Protein AF-A0A9X0DBV9-F1 (afdb_monomer)

Solvent-accessible surface area (backbone atoms only — not comparable to full-atom values): 14419 Å² total; per-residue (Å²): 137,86,66,68,46,76,44,49,51,89,49,47,65,56,52,63,68,42,69,87,44,62,75,66,27,59,77,48,61,82,25,61,48,71,54,97,57,95,50,82,36,26,36,28,30,34,53,90,56,32,37,64,43,31,59,55,66,46,54,31,70,76,57,82,64,62,89,41,56,38,25,86,77,14,32,36,49,42,69,45,72,67,40,47,52,51,50,53,59,49,31,51,24,30,35,34,34,41,30,32,42,36,37,48,36,89,47,39,63,68,80,41,80,58,68,84,79,49,56,72,72,54,50,59,55,34,69,42,62,47,54,76,44,55,25,40,38,35,32,43,54,37,48,57,40,63,77,41,40,70,56,52,56,49,50,54,52,32,46,77,69,71,51,41,33,29,35,39,41,31,40,53,61,37,56,54,72,70,45,58,66,91,58,57,41,79,80,40,48,82,27,47,46,82,41,65,38,53,37,34,47,24,55,63,69,81,80,57,60,72,57,75,66,68,81,47,72,73,60,46,68,78,35,42,66,56,42,61,73,46,27,46,54,49,52,53,51,42,64,75,59,30,53,75,45,80,44,78,43,72,72,85,71,78,75,77,78,80,133

Foldseek 3Di:
DQDKDKDFPVCVVVVLPDCPVVVVNVLCVQQWDADPDQDFQRTEGDLLAEAELADDRPYDYPDDHDPQHDNPQSEGAQQAPVSLVVVLVNQQHKYKFKKKKKFFDPQLPVVCVPLPPDDPVSNVVSPDRTDITIMITIGHGCRVCVLCVVVSVVSNVCNVVSAWEKEKEFAQQVVLVPPPVVCVPPVNVVGIDMDRRIHMYTNDDDDDCCLPPPPDPVCCVVPVVCNVVPSVVSVVVCVVRYHYHYHYRDDPPPPPPDD

Sequence (259 aa):
MQAVIFIPITCLRRLVIKQNYVAESQMLQGCFDFDKEVKPGWIQYDPQKITVLSCNDSLRPMGTVNRNVDANKQMLSVKNEADFKDLSDILEKPVLLCATRRHQCPNAKILCSDLLSLEPAQRELSSMNGFDIDFAVIFPPGVLKNKIIKSLKNIRKKIAERKRFCIRVDIKHMMQELTPTELQDAESLEFVSWHNTSFWLTNHCKPHHSLMYVNGFLFWAVLFPLSLFVALPYRLTRRILCEDTHVRLENCAEVHCGS

Secondary structure (DSSP, 8-state):
--PPEEEEGGGHHHHHH-TTSHHHHHHTTTTEEE-SS--TT-EEE-TTT-EESS--TTEEESSPPPTTEETTTTEEE--SHHHHHHHHHHHTS-EEEEEEEEEE-TTHHHH-S-TTTS-HHHHHHTT--EEEEEEEEEE-TTHHHHHTHHHHHHHHHHHHTT-EEEEEEE-HHHHHHTS-GGGTSHHHHTTEEEES-EEEEESS----HHHHH---HHHHHHSHHHIIIIIHHHHHHHHHHEEEEEEE-----------

Nearest PDB structures (foldseek):
  8to0-assembly1_6  TM=2.653E-01  e=4.465E+00  Mus musculus

Organism: NCBI:txid174260

Structure (mmCIF, N/CA/C/O backbone):
data_AF-A0A9X0DBV9-F1
#
_entry.id   AF-A0A9X0DBV9-F1
#
loop_
_atom_site.group_PDB
_atom_site.id
_atom_site.type_symbol
_atom_site.label_atom_id
_atom_site.label_alt_id
_atom_site.label_comp_id
_atom_site.label_asym_id
_atom_site.label_entity_id
_atom_site.label_seq_id
_atom_site.pdbx_PDB_ins_code
_atom_site.Cartn_x
_atom_site.Cartn_y
_atom_site.Cartn_z
_atom_site.occupancy
_atom_site.B_iso_or_equiv
_atom_site.auth_seq_id
_atom_site.auth_comp_id
_atom_site.auth_asym_id
_atom_site.auth_atom_id
_atom_site.pdbx_PDB_model_num
ATOM 1 N N . MET A 1 1 ? -0.725 -22.185 -4.198 1.00 39.62 1 MET A N 1
ATOM 2 C CA . MET A 1 1 ? -0.127 -20.946 -4.750 1.00 39.62 1 MET A CA 1
ATOM 3 C C . MET A 1 1 ? -1.073 -19.769 -4.528 1.00 39.62 1 MET A C 1
ATOM 5 O O . MET A 1 1 ? -2.082 -19.682 -5.208 1.00 39.62 1 MET A O 1
ATOM 9 N N . GLN A 1 2 ? -0.792 -18.873 -3.581 1.00 56.59 2 GLN A N 1
ATOM 10 C CA . GLN A 1 2 ? -1.392 -17.530 -3.582 1.00 56.59 2 GLN A CA 1
ATOM 11 C C . GLN A 1 2 ? -0.308 -16.572 -4.081 1.00 56.59 2 GLN A C 1
ATOM 13 O O . GLN A 1 2 ? 0.460 -16.031 -3.290 1.00 56.59 2 GLN A O 1
ATOM 18 N N . ALA A 1 3 ? -0.161 -16.491 -5.405 1.00 66.06 3 ALA A N 1
ATOM 19 C CA . ALA A 1 3 ? 0.934 -15.775 -6.053 1.00 66.06 3 ALA A CA 1
ATOM 20 C C . ALA A 1 3 ? 0.756 -14.261 -5.897 1.00 66.06 3 ALA A C 1
ATOM 22 O O . ALA A 1 3 ? -0.297 -13.738 -6.224 1.00 66.06 3 ALA A O 1
ATOM 23 N N . VAL A 1 4 ? 1.765 -13.548 -5.402 1.00 79.25 4 VAL A N 1
ATOM 24 C CA . VAL A 1 4 ? 1.814 -12.082 -5.492 1.00 79.25 4 VAL A CA 1
ATOM 25 C C . VAL A 1 4 ? 2.591 -11.750 -6.755 1.00 79.25 4 VAL A C 1
ATOM 27 O O . VAL A 1 4 ? 3.719 -12.214 -6.912 1.00 79.25 4 VAL A O 1
ATOM 30 N N . ILE A 1 5 ? 2.000 -10.968 -7.655 1.00 82.69 5 ILE A N 1
ATOM 31 C CA . ILE A 1 5 ? 2.677 -10.592 -8.896 1.00 82.69 5 ILE A CA 1
ATOM 32 C C . ILE A 1 5 ? 3.504 -9.350 -8.640 1.00 82.69 5 ILE A C 1
ATOM 34 O O . ILE A 1 5 ? 3.012 -8.358 -8.094 1.00 82.69 5 ILE A O 1
ATOM 38 N N . PHE A 1 6 ? 4.753 -9.414 -9.079 1.00 82.69 6 PHE A N 1
ATOM 39 C CA . PHE A 1 6 ? 5.712 -8.352 -8.896 1.00 82.69 6 PHE A CA 1
ATOM 40 C C . PHE A 1 6 ? 6.442 -8.037 -10.194 1.00 82.69 6 PHE A C 1
ATOM 42 O O . PHE A 1 6 ? 7.236 -8.845 -10.672 1.00 82.69 6 PHE A O 1
ATOM 49 N N . ILE A 1 7 ? 6.176 -6.868 -10.779 1.00 85.19 7 ILE A N 1
ATOM 50 C CA . ILE A 1 7 ? 6.772 -6.483 -12.064 1.00 85.19 7 ILE A CA 1
ATOM 51 C C . ILE A 1 7 ? 6.997 -4.972 -12.177 1.00 85.19 7 ILE A C 1
ATOM 53 O O . ILE A 1 7 ? 6.241 -4.196 -11.586 1.00 85.19 7 ILE A O 1
ATOM 57 N N . PRO A 1 8 ? 7.989 -4.522 -12.972 1.00 88.06 8 PRO A N 1
ATOM 58 C CA . PRO A 1 8 ? 8.094 -3.117 -13.348 1.00 88.06 8 PRO A CA 1
ATOM 59 C C . PRO A 1 8 ? 6.788 -2.640 -13.987 1.00 88.06 8 PRO A C 1
ATOM 61 O O . PRO A 1 8 ? 6.210 -3.352 -14.814 1.00 88.06 8 PRO A O 1
ATOM 64 N N . ILE A 1 9 ? 6.335 -1.431 -13.650 1.00 87.75 9 ILE A N 1
ATOM 65 C CA . ILE A 1 9 ? 5.062 -0.894 -14.166 1.00 87.75 9 ILE A CA 1
ATOM 66 C C . ILE A 1 9 ? 5.048 -0.847 -15.700 1.00 87.75 9 ILE A C 1
ATOM 68 O O . ILE A 1 9 ? 4.047 -1.185 -16.331 1.00 87.75 9 ILE A O 1
ATOM 72 N N . THR A 1 10 ? 6.183 -0.527 -16.318 1.00 84.12 10 THR A N 1
ATOM 73 C CA . THR A 1 10 ? 6.359 -0.522 -17.780 1.00 84.12 10 THR A CA 1
ATOM 74 C C . THR A 1 10 ? 6.128 -1.893 -18.426 1.00 84.12 10 THR A C 1
ATOM 76 O O . THR A 1 10 ? 5.745 -1.977 -19.594 1.00 84.12 10 THR A O 1
ATOM 79 N N . CYS A 1 11 ? 6.299 -2.982 -17.673 1.00 85.19 11 CYS A N 1
ATOM 80 C CA . CYS A 1 11 ? 6.072 -4.351 -18.129 1.00 85.19 11 CYS A CA 1
ATOM 81 C C . CYS A 1 11 ? 4.629 -4.838 -17.909 1.00 85.19 11 CYS A C 1
ATOM 83 O O . CYS A 1 11 ? 4.275 -5.893 -18.440 1.00 85.19 11 CYS A O 1
ATOM 85 N N . LEU A 1 12 ? 3.778 -4.089 -17.194 1.00 85.12 12 LEU A N 1
ATOM 86 C CA . LEU A 1 12 ? 2.411 -4.507 -16.844 1.00 85.12 12 LEU A CA 1
ATOM 87 C C . LEU A 1 12 ? 1.557 -4.824 -18.072 1.00 85.12 12 LEU A C 1
ATOM 89 O O . LEU A 1 12 ? 0.902 -5.863 -18.119 1.00 85.12 12 LEU A O 1
ATOM 93 N N . ARG A 1 13 ? 1.650 -4.005 -19.122 1.00 84.62 13 ARG A N 1
ATOM 94 C CA . ARG A 1 13 ? 0.962 -4.263 -20.394 1.00 84.62 13 ARG A CA 1
ATOM 95 C C . ARG A 1 13 ? 1.346 -5.616 -21.000 1.00 84.62 13 ARG A C 1
ATOM 97 O O . ARG A 1 13 ? 0.491 -6.333 -21.510 1.00 84.62 13 ARG A O 1
ATOM 104 N N . ARG A 1 14 ? 2.632 -5.984 -20.944 1.00 82.62 14 ARG A N 1
ATOM 105 C CA . ARG A 1 14 ? 3.117 -7.266 -21.483 1.00 82.62 14 ARG A CA 1
ATOM 106 C C . ARG A 1 14 ? 2.585 -8.445 -20.676 1.00 82.62 14 ARG A C 1
ATOM 108 O O . ARG A 1 14 ? 2.249 -9.455 -21.283 1.00 82.62 14 ARG A O 1
ATOM 115 N N . LEU A 1 15 ? 2.499 -8.308 -19.352 1.00 81.31 15 LEU A N 1
ATOM 116 C CA . LEU A 1 15 ? 1.910 -9.321 -18.475 1.00 81.31 15 LEU A CA 1
ATOM 117 C C . LEU A 1 15 ? 0.434 -9.559 -18.819 1.00 81.31 15 LEU A C 1
ATOM 119 O O . LEU A 1 15 ? 0.032 -10.700 -19.002 1.00 81.31 15 LEU A O 1
ATOM 123 N N . VAL A 1 16 ? -0.352 -8.487 -18.960 1.00 79.25 16 VAL A N 1
ATOM 124 C CA . VAL A 1 16 ? -1.790 -8.587 -19.265 1.00 79.25 16 VAL A CA 1
ATOM 125 C C . VAL A 1 16 ? -2.034 -9.229 -20.637 1.00 79.25 16 VAL A C 1
ATOM 127 O O . VAL A 1 16 ? -2.957 -10.025 -20.783 1.00 79.25 16 VAL A O 1
ATOM 130 N N . ILE A 1 17 ? -1.198 -8.919 -21.636 1.00 73.94 17 ILE A N 1
ATOM 131 C CA . ILE A 1 17 ? -1.357 -9.414 -23.016 1.00 73.94 17 ILE A CA 1
ATOM 132 C C . ILE A 1 17 ? -0.834 -10.850 -23.198 1.00 73.94 17 ILE A C 1
ATOM 134 O O . ILE A 1 17 ? -1.385 -11.604 -24.001 1.00 73.94 17 ILE A O 1
ATOM 138 N N . LYS A 1 18 ? 0.239 -11.253 -22.502 1.00 68.25 18 LYS A N 1
ATOM 139 C CA . LYS A 1 18 ? 0.815 -12.597 -22.663 1.00 68.25 18 LYS A CA 1
ATOM 140 C C . LYS A 1 18 ? -0.057 -13.647 -21.960 1.00 68.25 18 LYS A C 1
ATOM 142 O O . LYS A 1 18 ? 0.020 -13.825 -20.752 1.00 68.25 18 LYS A O 1
ATOM 147 N N . GLN A 1 19 ? -0.802 -14.415 -22.757 1.00 53.16 19 GLN A N 1
ATOM 148 C CA . GLN A 1 19 ? -1.702 -15.501 -22.329 1.00 53.16 19 GLN A CA 1
ATOM 149 C C . GLN A 1 19 ? -1.017 -16.692 -21.622 1.00 53.16 19 GLN A C 1
ATOM 151 O O . GLN A 1 19 ? -1.704 -17.551 -21.077 1.00 53.16 19 GLN A O 1
ATOM 156 N N . ASN A 1 20 ? 0.320 -16.759 -21.591 1.00 49.53 20 ASN A N 1
ATOM 157 C CA . ASN A 1 20 ? 1.051 -17.927 -21.077 1.00 49.53 20 ASN A CA 1
ATOM 158 C C . ASN A 1 20 ? 1.048 -18.060 -19.540 1.00 49.53 20 ASN A C 1
ATOM 160 O O . ASN A 1 20 ? 1.463 -19.095 -19.030 1.00 49.53 20 ASN A O 1
ATOM 164 N N . TYR A 1 21 ? 0.540 -17.065 -18.805 1.00 52.81 21 TYR A N 1
ATOM 165 C CA . TYR A 1 21 ? 0.233 -17.174 -17.373 1.00 52.81 21 TYR A CA 1
ATOM 166 C C . TYR A 1 21 ? -1.287 -17.251 -17.187 1.00 52.81 21 TYR A C 1
ATOM 168 O O . TYR A 1 21 ? -1.923 -16.291 -16.754 1.00 52.81 21 TYR A O 1
ATOM 176 N N . VAL A 1 22 ? -1.885 -18.383 -17.574 1.00 56.59 22 VAL A N 1
ATOM 177 C CA . VAL A 1 22 ? -3.348 -18.544 -17.712 1.00 56.59 22 VAL A CA 1
ATOM 178 C C . VAL A 1 22 ? -4.113 -18.134 -16.445 1.00 56.59 22 VAL A C 1
ATOM 180 O O . VAL A 1 22 ? -5.128 -17.454 -16.547 1.00 56.59 22 VAL A O 1
ATOM 183 N N . ALA A 1 23 ? -3.613 -18.466 -15.251 1.00 61.41 23 ALA A N 1
ATOM 184 C CA . ALA A 1 23 ? -4.297 -18.147 -13.993 1.00 61.41 23 ALA A CA 1
ATOM 185 C C . ALA A 1 23 ? -4.166 -16.665 -13.572 1.00 61.41 23 ALA A C 1
ATOM 187 O O . ALA A 1 23 ? -5.117 -16.066 -13.076 1.00 61.41 23 ALA A O 1
ATOM 188 N N . GLU A 1 24 ? -2.999 -16.054 -13.786 1.00 64.50 24 GLU A N 1
ATOM 189 C CA . GLU A 1 24 ? -2.714 -14.671 -13.376 1.00 64.50 24 GLU A CA 1
ATOM 190 C C . GLU A 1 24 ? -3.286 -13.638 -14.355 1.00 64.50 24 GLU A C 1
ATOM 192 O O . GLU A 1 24 ? -3.793 -12.593 -13.946 1.00 64.50 24 GLU A O 1
ATOM 197 N N . SER A 1 25 ? -3.260 -13.952 -15.652 1.00 64.25 25 SER A N 1
ATOM 198 C CA . SER A 1 25 ? -3.834 -13.116 -16.708 1.00 64.25 25 SER A CA 1
ATOM 199 C C . SER A 1 25 ? -5.363 -13.045 -16.602 1.00 64.25 25 SER A C 1
ATOM 201 O O . SER A 1 25 ? -5.941 -11.971 -16.773 1.00 64.25 25 SER A O 1
ATOM 203 N N . GLN A 1 26 ? -6.022 -14.148 -16.223 1.00 75.38 26 GLN A N 1
ATOM 204 C CA . GLN A 1 26 ? -7.479 -14.189 -16.057 1.00 75.38 26 GLN A CA 1
ATOM 205 C C . GLN A 1 26 ? -7.980 -13.258 -14.945 1.00 75.38 26 GLN A C 1
ATOM 207 O O . GLN A 1 26 ? -8.962 -12.550 -15.152 1.00 75.38 26 GLN A O 1
ATOM 212 N N . MET A 1 27 ? -7.301 -13.183 -13.792 1.00 83.25 27 MET A N 1
ATOM 213 C CA . MET A 1 27 ? -7.744 -12.288 -12.707 1.00 83.25 27 MET A CA 1
ATOM 214 C C . MET A 1 27 ? -7.552 -10.797 -13.019 1.00 83.25 27 MET A C 1
ATOM 216 O O . MET A 1 27 ? -8.224 -9.961 -12.421 1.00 83.25 27 MET A O 1
ATOM 220 N N . LEU A 1 28 ? -6.651 -10.454 -13.946 1.00 87.25 28 LEU A N 1
ATOM 221 C CA . LEU A 1 28 ? -6.414 -9.075 -14.386 1.00 87.25 28 LEU A CA 1
ATOM 222 C C . LEU A 1 28 ? -7.200 -8.709 -15.649 1.00 87.25 28 LEU A C 1
ATOM 224 O O . LEU A 1 28 ? -7.103 -7.577 -16.136 1.00 87.25 28 LEU A O 1
ATOM 228 N N . GLN A 1 29 ? -7.997 -9.637 -16.182 1.00 86.88 29 GLN A N 1
ATOM 229 C CA . GLN A 1 29 ? -8.723 -9.438 -17.424 1.00 86.88 29 GLN A CA 1
ATOM 230 C C . GLN A 1 29 ? -9.697 -8.259 -17.313 1.00 86.88 29 GLN A C 1
ATOM 232 O O . GLN A 1 29 ? -10.601 -8.219 -16.477 1.00 86.88 29 GLN A O 1
ATOM 237 N N . GLY A 1 30 ? -9.503 -7.269 -18.185 1.00 88.06 30 GLY A N 1
ATOM 238 C CA . GLY A 1 30 ? -10.319 -6.059 -18.215 1.00 88.06 30 GLY A CA 1
ATOM 239 C C . GLY A 1 30 ? -10.196 -5.177 -16.969 1.00 88.06 30 GLY A C 1
ATOM 240 O O . GLY A 1 30 ? -11.062 -4.325 -16.786 1.00 88.06 30 GLY A O 1
ATOM 241 N N . CYS A 1 31 ? -9.178 -5.383 -16.120 1.00 92.50 31 CYS A N 1
ATOM 242 C CA . CYS A 1 31 ? -8.845 -4.475 -15.018 1.00 92.50 31 CYS A CA 1
ATOM 243 C C . CYS A 1 31 ? -8.139 -3.209 -15.507 1.00 92.50 31 CYS A C 1
ATOM 245 O O . CYS A 1 31 ? -8.263 -2.173 -14.861 1.00 92.50 31 CYS A O 1
ATOM 247 N N . PHE A 1 32 ? -7.403 -3.302 -16.620 1.00 92.81 32 PHE A N 1
ATOM 248 C CA . PHE A 1 32 ? -6.571 -2.229 -17.153 1.00 92.81 32 PHE A CA 1
ATOM 249 C C . PHE A 1 32 ? -6.886 -1.935 -18.618 1.00 92.81 32 PHE A C 1
ATOM 251 O O . PHE A 1 32 ? -7.135 -2.862 -19.392 1.00 92.81 32 PHE A O 1
ATOM 258 N N . ASP A 1 33 ? -6.784 -0.662 -18.984 1.00 93.00 33 ASP A N 1
ATOM 259 C CA . ASP A 1 33 ? -6.690 -0.184 -20.360 1.00 93.00 33 ASP A CA 1
ATOM 260 C C . ASP A 1 33 ? -5.406 0.645 -20.513 1.00 93.00 33 ASP A C 1
ATOM 262 O O . ASP A 1 33 ? -5.007 1.369 -19.600 1.00 93.00 33 ASP A O 1
ATOM 266 N N . PHE A 1 34 ? -4.712 0.485 -21.637 1.00 92.00 34 PHE A N 1
ATOM 267 C CA . PHE A 1 34 ? -3.382 1.054 -21.844 1.00 92.00 34 PHE A CA 1
ATOM 268 C C . PHE A 1 34 ? -3.382 1.979 -23.050 1.00 92.00 34 PHE A C 1
ATOM 270 O O . PHE A 1 34 ? -3.623 1.544 -24.180 1.00 92.00 34 PHE A O 1
ATOM 277 N N . ASP A 1 35 ? -2.982 3.228 -22.826 1.00 87.62 35 ASP A N 1
ATOM 278 C CA . ASP A 1 35 ? -2.701 4.144 -23.919 1.00 87.62 35 ASP A CA 1
ATOM 279 C C . ASP A 1 35 ? -1.545 3.619 -24.787 1.00 87.62 35 ASP A C 1
ATOM 281 O O . ASP A 1 35 ? -0.633 2.905 -24.349 1.00 87.62 35 ASP A O 1
ATOM 285 N N . LYS A 1 36 ? -1.579 3.989 -26.072 1.00 84.19 36 LYS A N 1
ATOM 286 C CA . LYS A 1 36 ? -0.513 3.643 -27.024 1.00 84.19 36 LYS A CA 1
ATOM 287 C C . LYS A 1 36 ? 0.811 4.337 -26.688 1.00 84.19 36 LYS A C 1
ATOM 289 O O . LYS A 1 36 ? 1.862 3.804 -27.032 1.00 84.19 36 LYS A O 1
ATOM 294 N N . GLU A 1 37 ? 0.741 5.479 -26.011 1.00 85.75 37 GLU A N 1
ATOM 295 C CA . GLU A 1 37 ? 1.872 6.323 -25.633 1.00 85.75 37 GLU A CA 1
ATOM 296 C C . GLU A 1 37 ? 2.020 6.381 -24.110 1.00 85.75 37 GLU A C 1
ATOM 298 O O . GLU A 1 37 ? 1.032 6.466 -23.380 1.00 85.75 37 GLU A O 1
ATOM 303 N N . VAL A 1 38 ? 3.265 6.366 -23.632 1.00 83.69 38 VAL A N 1
ATOM 304 C CA . VAL A 1 38 ? 3.582 6.490 -22.204 1.00 83.69 38 VAL A CA 1
ATOM 305 C C . VAL A 1 38 ? 3.525 7.968 -21.805 1.00 83.69 38 VAL A C 1
ATOM 307 O O . VAL A 1 38 ? 4.334 8.769 -22.264 1.00 83.69 38 VAL A O 1
ATOM 310 N N . LYS A 1 39 ? 2.565 8.325 -20.949 1.00 85.62 39 LYS A N 1
ATOM 311 C CA . LYS A 1 39 ? 2.290 9.685 -20.438 1.00 85.62 39 LYS A CA 1
ATOM 312 C C . LYS A 1 39 ? 1.566 9.604 -19.086 1.00 85.62 39 LYS A C 1
ATOM 314 O O . LYS A 1 39 ? 1.030 8.545 -18.785 1.00 85.62 39 LYS A O 1
ATOM 319 N N . PRO A 1 40 ? 1.475 10.659 -18.261 1.00 86.50 40 PRO A N 1
ATOM 320 C CA . PRO A 1 40 ? 0.715 10.581 -17.012 1.00 86.50 40 PRO A CA 1
ATOM 321 C C . PRO A 1 40 ? -0.718 10.054 -17.223 1.00 86.50 40 PRO A C 1
ATOM 323 O O . PRO A 1 40 ? -1.452 10.537 -18.086 1.00 86.50 40 PRO A O 1
ATOM 326 N N . GLY A 1 41 ? -1.101 9.034 -16.457 1.00 88.50 41 GLY A N 1
ATOM 327 C CA . GLY A 1 41 ? -2.383 8.339 -16.548 1.00 88.50 41 GLY A CA 1
ATOM 328 C C . GLY A 1 41 ? -2.516 7.361 -17.718 1.00 88.50 41 GLY A C 1
ATOM 329 O O . GLY A 1 41 ? -3.640 6.969 -18.023 1.00 88.50 41 GLY A O 1
ATOM 330 N N . TRP A 1 42 ? -1.412 6.977 -18.372 1.00 91.50 42 TRP A N 1
ATOM 331 C CA . TRP A 1 42 ? -1.407 6.045 -19.511 1.00 91.50 42 TRP A CA 1
ATOM 332 C C . TRP A 1 42 ? -1.891 4.629 -19.181 1.00 91.50 42 TRP A C 1
ATOM 334 O O . TRP A 1 42 ? -2.224 3.875 -20.095 1.00 91.50 42 TRP A O 1
ATOM 344 N N . ILE A 1 43 ? -1.927 4.257 -17.900 1.00 93.38 43 ILE A N 1
ATOM 345 C CA . ILE A 1 43 ? -2.547 3.024 -17.420 1.00 93.38 43 ILE A CA 1
ATOM 346 C C . ILE A 1 43 ? -3.869 3.399 -16.763 1.00 93.38 43 ILE A C 1
ATOM 348 O O . ILE A 1 43 ? -3.921 3.856 -15.619 1.00 93.38 43 ILE A O 1
ATOM 352 N N . GLN A 1 44 ? -4.956 3.188 -17.484 1.00 94.12 44 GLN A N 1
ATOM 353 C CA . GLN A 1 44 ? -6.288 3.348 -16.940 1.00 94.12 44 GLN A CA 1
ATOM 354 C C . GLN A 1 44 ? -6.702 2.060 -16.224 1.00 94.12 44 GLN A C 1
ATOM 356 O O . GLN A 1 44 ? -6.342 0.966 -16.656 1.00 94.12 44 GLN A O 1
ATOM 361 N N . TYR A 1 45 ? -7.435 2.163 -15.117 1.00 94.31 45 TYR A N 1
ATOM 362 C CA . TYR A 1 45 ? -7.928 0.994 -14.387 1.00 94.31 45 TYR A CA 1
ATOM 363 C C . TYR A 1 45 ? -9.410 1.102 -14.043 1.00 94.31 45 TYR A C 1
ATOM 365 O O . TYR A 1 45 ? -9.930 2.199 -13.832 1.00 94.31 45 TYR A O 1
ATOM 373 N N . ASP A 1 46 ? -10.081 -0.047 -13.964 1.00 95.00 46 ASP A N 1
ATOM 374 C CA . ASP A 1 46 ? -11.482 -0.160 -13.555 1.00 95.00 46 ASP A CA 1
ATOM 375 C C . ASP A 1 46 ? -11.586 -0.351 -12.026 1.00 95.00 46 ASP A C 1
ATOM 377 O O . ASP A 1 46 ? -11.303 -1.449 -11.530 1.00 95.00 46 ASP A O 1
ATOM 381 N N . PRO A 1 47 ? -12.034 0.662 -11.253 1.00 93.12 47 PRO A N 1
ATOM 382 C CA . PRO A 1 47 ? -12.158 0.551 -9.797 1.00 93.12 47 PRO A CA 1
ATOM 383 C C . PRO A 1 47 ? -13.194 -0.494 -9.343 1.00 93.12 47 PRO A C 1
ATOM 385 O O . PRO A 1 47 ? -13.219 -0.900 -8.176 1.00 93.12 47 PRO A O 1
ATOM 388 N N . GLN A 1 48 ? -14.083 -0.940 -10.238 1.00 92.50 48 GLN A N 1
ATOM 389 C CA . GLN A 1 48 ? -15.020 -2.016 -9.932 1.00 92.50 48 GLN A CA 1
ATOM 390 C C . GLN A 1 48 ? -14.338 -3.382 -9.931 1.00 92.50 48 GLN A C 1
ATOM 392 O O . GLN A 1 48 ? -14.782 -4.255 -9.187 1.00 92.50 48 GLN A O 1
ATOM 397 N N . LYS A 1 49 ? -13.241 -3.553 -10.673 1.00 92.94 49 LYS A N 1
ATOM 398 C CA . LYS A 1 49 ? -12.547 -4.838 -10.814 1.00 92.94 49 LYS A CA 1
ATOM 399 C C . LYS A 1 49 ? -11.260 -4.925 -10.016 1.00 92.94 49 LYS A C 1
ATOM 401 O O . LYS A 1 49 ? -10.971 -5.997 -9.507 1.00 92.94 49 LYS A O 1
ATOM 406 N N . ILE A 1 50 ? -10.525 -3.825 -9.863 1.00 93.69 50 ILE A N 1
ATOM 407 C CA . ILE A 1 50 ? -9.261 -3.787 -9.122 1.00 93.69 50 ILE A CA 1
ATOM 408 C C . ILE A 1 50 ? -9.240 -2.633 -8.121 1.00 93.69 50 ILE A C 1
ATOM 410 O O . ILE A 1 50 ? -9.711 -1.530 -8.401 1.00 93.69 50 ILE A O 1
ATOM 414 N N . THR A 1 51 ? -8.654 -2.875 -6.951 1.00 94.75 51 THR A N 1
ATOM 415 C CA . THR A 1 51 ? -8.390 -1.828 -5.961 1.00 94.75 51 THR A CA 1
ATOM 416 C C . THR A 1 51 ? -6.950 -1.350 -6.097 1.00 94.75 51 THR A C 1
ATOM 418 O O . THR A 1 51 ? -6.021 -2.116 -5.864 1.00 94.75 51 THR A O 1
ATOM 421 N N . VAL A 1 52 ? -6.742 -0.067 -6.381 1.00 93.75 52 VAL A N 1
ATOM 422 C CA . VAL A 1 52 ? -5.411 0.558 -6.352 1.00 93.75 52 VAL A CA 1
ATOM 423 C C . VAL A 1 52 ? -5.225 1.284 -5.018 1.00 93.75 52 VAL A C 1
ATOM 425 O O . VAL A 1 52 ? -5.934 2.245 -4.730 1.00 93.75 52 VAL A O 1
ATOM 428 N N . LEU A 1 53 ? -4.281 0.823 -4.190 1.00 91.38 53 LEU A N 1
ATOM 429 C CA . LEU A 1 53 ? -3.980 1.403 -2.871 1.00 91.38 53 LEU A CA 1
ATOM 430 C C . LEU A 1 53 ? -2.780 2.347 -2.867 1.00 91.38 53 LEU A C 1
ATOM 432 O O . LEU A 1 53 ? -2.589 3.066 -1.896 1.00 91.38 53 LEU A O 1
ATOM 436 N N . SER A 1 54 ? -1.969 2.354 -3.918 1.00 84.12 54 SER A N 1
ATOM 437 C CA . SER A 1 54 ? -0.868 3.301 -4.089 1.00 84.12 54 SER A CA 1
ATOM 438 C C . SER A 1 54 ? -0.891 3.749 -5.541 1.00 84.12 54 SER A C 1
ATOM 440 O O . SER A 1 54 ? -0.818 2.917 -6.444 1.00 84.12 54 SER A O 1
ATOM 442 N N . CYS A 1 55 ? -1.086 5.046 -5.745 1.00 74.25 55 CYS A N 1
ATOM 443 C CA . CYS A 1 55 ? -1.174 5.677 -7.053 1.00 74.25 55 CYS A CA 1
ATOM 444 C C . CYS A 1 55 ? 0.160 6.368 -7.345 1.00 74.25 55 CYS A C 1
ATOM 4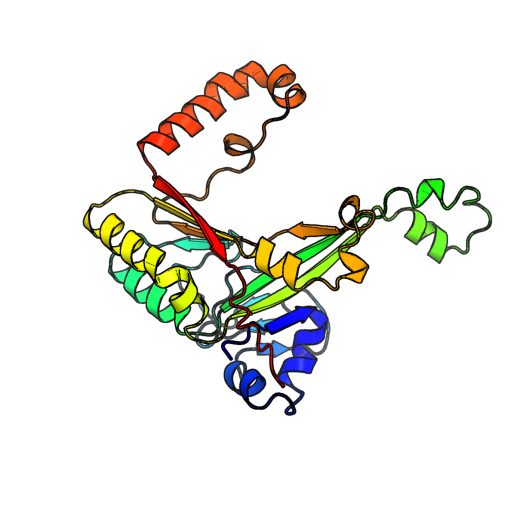46 O O . CYS A 1 55 ? 0.608 7.194 -6.552 1.00 74.25 55 CYS A O 1
ATOM 448 N N . ASN A 1 56 ? 0.781 6.031 -8.474 1.00 78.62 56 ASN A N 1
ATOM 449 C CA . ASN A 1 56 ? 1.779 6.890 -9.103 1.00 78.62 56 ASN A CA 1
ATOM 450 C C . ASN A 1 56 ? 1.139 7.584 -10.312 1.00 78.62 56 ASN A C 1
ATOM 452 O O . ASN A 1 56 ? 0.050 7.205 -10.748 1.00 78.62 56 ASN A O 1
ATOM 456 N N . ASP A 1 57 ? 1.840 8.549 -10.900 1.00 83.56 57 ASP A N 1
ATOM 457 C CA . ASP A 1 57 ? 1.320 9.332 -12.026 1.00 83.56 57 ASP A CA 1
ATOM 458 C C . ASP A 1 57 ? 1.012 8.489 -13.273 1.00 83.56 57 ASP A C 1
ATOM 460 O O . ASP A 1 57 ? 0.429 9.001 -14.220 1.00 83.56 57 ASP A O 1
ATOM 464 N N . SER A 1 58 ? 1.373 7.201 -13.309 1.00 88.56 58 SER A N 1
ATOM 465 C CA . SER A 1 58 ? 1.035 6.306 -14.420 1.00 88.56 58 SER A CA 1
ATOM 466 C C . SER A 1 58 ? -0.405 5.787 -14.374 1.00 88.56 58 SER A C 1
ATOM 468 O O . SER A 1 58 ? -0.930 5.427 -15.424 1.00 88.56 58 SER A O 1
ATOM 470 N N . LEU A 1 59 ? -1.041 5.735 -13.197 1.00 91.62 59 LEU A N 1
ATOM 471 C CA . LEU A 1 59 ? -2.343 5.093 -12.998 1.00 91.62 59 LEU A CA 1
ATOM 472 C C . LEU A 1 59 ? -3.488 6.106 -12.927 1.00 91.62 59 LEU A C 1
ATOM 474 O O . LEU A 1 59 ? -3.437 7.063 -12.158 1.00 91.62 59 LEU A O 1
ATOM 478 N N . ARG A 1 60 ? -4.577 5.849 -13.659 1.00 93.00 60 ARG A N 1
ATOM 479 C CA . ARG A 1 60 ? -5.784 6.686 -13.631 1.00 93.00 60 ARG A CA 1
ATOM 480 C C . ARG A 1 60 ? -7.066 5.849 -13.537 1.00 93.00 60 ARG A C 1
ATOM 482 O O . ARG A 1 60 ? -7.244 4.932 -14.332 1.00 93.00 60 ARG A O 1
ATOM 489 N N . PRO A 1 61 ? -7.997 6.148 -12.616 1.00 94.19 61 PRO A N 1
ATOM 490 C CA . PRO A 1 61 ? -9.273 5.439 -12.573 1.00 94.19 61 PRO A CA 1
ATOM 491 C C . PRO A 1 61 ? -10.170 5.837 -13.754 1.00 94.19 61 PRO A C 1
ATOM 493 O O . PRO A 1 61 ? -10.285 7.021 -14.073 1.00 94.19 61 PRO A O 1
ATOM 496 N N . MET A 1 62 ? -10.862 4.863 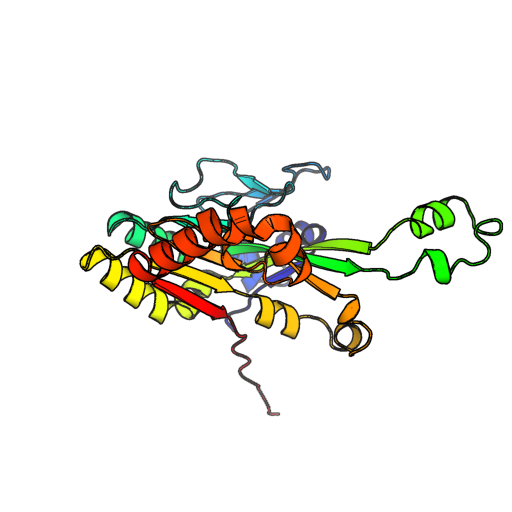-14.351 1.00 93.88 62 MET A N 1
ATOM 497 C CA . MET A 1 62 ? -11.883 5.088 -15.392 1.00 93.88 62 MET A CA 1
ATOM 498 C C . MET A 1 62 ? -13.245 5.532 -14.833 1.00 93.88 62 MET A C 1
ATOM 500 O O . MET A 1 62 ? -14.140 5.901 -15.587 1.00 93.88 62 MET A O 1
ATOM 504 N N . GLY A 1 63 ? -13.424 5.500 -13.512 1.00 90.81 63 GLY A N 1
ATOM 505 C CA . GLY A 1 63 ? -14.684 5.837 -12.856 1.00 90.81 63 GLY A CA 1
ATOM 506 C C . GLY A 1 63 ? -14.498 6.237 -11.398 1.00 90.81 63 GLY A C 1
ATOM 507 O O . GLY A 1 63 ? -13.395 6.551 -10.949 1.00 90.81 63 GLY A O 1
ATOM 508 N N . THR A 1 64 ? -15.590 6.228 -10.638 1.00 89.94 64 THR A N 1
ATOM 509 C CA . THR A 1 64 ? -15.562 6.599 -9.222 1.00 89.94 64 THR A CA 1
ATOM 510 C C . THR A 1 64 ? -14.843 5.534 -8.397 1.00 89.94 64 THR A C 1
ATOM 512 O O . THR A 1 64 ? -15.265 4.380 -8.332 1.00 89.94 64 THR A O 1
ATOM 515 N N . VAL A 1 65 ? -13.758 5.935 -7.737 1.00 90.62 65 VAL A N 1
ATOM 516 C CA . VAL A 1 65 ? -13.056 5.104 -6.753 1.00 90.62 65 VAL A CA 1
ATOM 517 C C . VAL A 1 65 ? -13.889 5.032 -5.472 1.00 90.62 65 VAL A C 1
ATOM 519 O O . VAL A 1 65 ? -14.571 5.993 -5.110 1.00 90.62 65 VAL A O 1
ATOM 522 N N . ASN A 1 66 ? -13.843 3.895 -4.772 1.00 89.56 66 ASN A N 1
ATOM 523 C CA . ASN A 1 66 ? -14.508 3.762 -3.479 1.00 89.56 66 ASN A CA 1
ATOM 524 C C . ASN A 1 66 ? -14.033 4.876 -2.527 1.00 89.56 66 ASN A C 1
ATOM 526 O O . ASN A 1 66 ? -12.834 5.066 -2.340 1.00 89.56 66 ASN A O 1
ATOM 530 N N . ARG A 1 67 ? -14.980 5.587 -1.900 1.00 90.69 67 ARG A N 1
ATOM 531 C CA . ARG A 1 67 ? -14.722 6.734 -1.009 1.00 90.69 67 ARG A CA 1
ATOM 532 C C . ARG A 1 67 ? -13.789 6.416 0.166 1.00 90.69 67 ARG A C 1
ATOM 534 O O . ARG A 1 67 ? -13.201 7.323 0.749 1.00 90.69 67 ARG A O 1
ATOM 541 N N . ASN A 1 68 ? -13.698 5.141 0.541 1.00 91.88 68 ASN A N 1
ATOM 542 C CA . ASN A 1 68 ? -12.862 4.681 1.637 1.00 91.88 68 ASN A CA 1
ATOM 543 C C . ASN A 1 68 ? -11.392 4.573 1.210 1.00 91.88 68 ASN A C 1
ATOM 545 O O . ASN A 1 68 ? -10.536 4.491 2.081 1.00 91.88 68 ASN A O 1
ATOM 549 N N . VAL A 1 69 ? -11.084 4.593 -0.090 1.00 93.00 69 VAL A N 1
ATOM 550 C CA . VAL A 1 69 ? -9.729 4.482 -0.639 1.00 93.00 69 VAL A CA 1
ATOM 551 C C . VAL A 1 69 ? -9.173 5.870 -0.954 1.00 93.00 69 VAL A C 1
ATOM 553 O O . VAL A 1 69 ? -9.716 6.605 -1.773 1.00 93.00 69 VAL A O 1
ATOM 556 N N . ASP A 1 70 ? -8.034 6.201 -0.356 1.00 92.25 70 ASP A N 1
ATOM 557 C CA . ASP A 1 70 ? -7.203 7.352 -0.710 1.00 92.25 70 ASP A CA 1
ATOM 558 C C . ASP A 1 70 ? -5.835 6.834 -1.176 1.00 92.25 70 ASP A C 1
ATOM 560 O O . ASP A 1 70 ? -4.911 6.638 -0.380 1.00 92.25 70 ASP A O 1
ATOM 564 N N . ALA A 1 71 ? -5.725 6.566 -2.480 1.00 89.50 71 ALA A N 1
ATOM 565 C CA . ALA A 1 71 ? -4.526 5.988 -3.087 1.00 89.50 71 ALA A CA 1
ATOM 566 C C . ALA A 1 71 ? -3.308 6.927 -3.013 1.00 89.50 71 ALA A C 1
ATOM 568 O O . ALA A 1 71 ? -2.178 6.456 -2.905 1.00 89.50 71 ALA A O 1
ATOM 569 N N . ASN A 1 72 ? -3.531 8.247 -2.997 1.00 87.94 72 ASN A N 1
ATOM 570 C CA . ASN A 1 72 ? -2.465 9.247 -2.876 1.00 87.94 72 ASN A CA 1
ATOM 571 C C . ASN A 1 72 ? -1.847 9.241 -1.474 1.00 87.94 72 ASN A C 1
ATOM 573 O O . ASN A 1 72 ? -0.645 9.435 -1.309 1.00 87.94 72 ASN A O 1
ATOM 577 N N . LYS A 1 73 ? -2.657 8.990 -0.437 1.00 89.31 73 LYS A N 1
ATOM 578 C CA . LYS A 1 73 ? -2.165 8.849 0.944 1.00 89.31 73 LYS A CA 1
ATOM 579 C C . LYS A 1 73 ? -1.809 7.414 1.326 1.00 89.31 73 LYS A C 1
ATOM 581 O O . LYS A 1 73 ? -1.298 7.204 2.435 1.00 89.31 73 LYS A O 1
ATOM 586 N N . GLN A 1 74 ? -2.055 6.460 0.429 1.00 92.88 74 GLN A N 1
ATOM 587 C CA . GLN A 1 74 ? -1.957 5.019 0.653 1.00 92.88 74 GLN A CA 1
ATOM 588 C C . GLN A 1 74 ? -2.836 4.559 1.818 1.00 92.88 74 GLN A C 1
ATOM 590 O O . GLN A 1 74 ? -2.384 3.863 2.724 1.00 92.88 74 GLN A O 1
ATOM 595 N N . MET A 1 75 ? -4.082 5.022 1.870 1.00 93.81 75 MET A N 1
ATOM 596 C CA . MET A 1 75 ? -4.924 4.899 3.058 1.00 93.81 75 MET A CA 1
ATOM 597 C C . MET A 1 75 ? -6.307 4.336 2.732 1.00 93.81 75 MET A C 1
ATOM 599 O O . MET A 1 75 ? -6.932 4.721 1.752 1.00 93.81 75 MET A O 1
ATOM 603 N N . LEU A 1 76 ? -6.802 3.471 3.612 1.00 94.62 76 LEU A N 1
ATOM 604 C CA . LEU A 1 76 ? -8.178 2.998 3.668 1.00 94.62 76 LEU A CA 1
ATOM 605 C C . LEU A 1 76 ? -8.841 3.523 4.946 1.00 94.62 76 LEU A C 1
ATOM 607 O O . LEU A 1 76 ? -8.388 3.227 6.059 1.00 94.62 76 LEU A O 1
ATOM 611 N N . SER A 1 77 ? -9.905 4.312 4.793 1.00 95.06 77 SER A N 1
ATOM 612 C CA . SER A 1 77 ? -10.682 4.857 5.905 1.00 95.06 77 SER A CA 1
ATOM 613 C C . SER A 1 77 ? -11.807 3.907 6.302 1.00 95.06 77 SER A C 1
ATOM 615 O O . SER A 1 77 ? -12.632 3.547 5.472 1.00 95.06 77 SER A O 1
ATOM 617 N N . VAL A 1 78 ? -11.840 3.501 7.572 1.00 94.94 78 VAL A N 1
ATOM 618 C CA . VAL A 1 78 ? -12.767 2.471 8.065 1.00 94.94 78 VAL A CA 1
ATOM 619 C C . VAL A 1 78 ? -13.417 2.950 9.359 1.00 94.94 78 VAL A C 1
ATOM 621 O O . VAL A 1 78 ? -12.974 2.586 10.446 1.00 94.94 78 VAL A O 1
ATOM 624 N N . LYS A 1 79 ? -14.414 3.837 9.278 1.00 93.00 79 LYS A N 1
ATOM 625 C CA . LYS A 1 79 ? -14.939 4.549 10.459 1.00 93.00 79 LYS A CA 1
ATOM 626 C C . LYS A 1 79 ? -16.054 3.798 11.174 1.00 93.00 79 LYS A C 1
ATOM 628 O O . LYS A 1 79 ? -16.213 3.959 12.382 1.00 93.00 79 LYS A O 1
ATOM 633 N N . ASN A 1 80 ? -16.833 3.020 10.435 1.00 92.88 80 ASN A N 1
ATOM 634 C CA . ASN A 1 80 ? -18.031 2.346 10.925 1.00 92.88 80 ASN A CA 1
ATOM 635 C C . ASN A 1 80 ? -18.181 0.947 10.295 1.00 92.88 80 ASN A C 1
ATOM 637 O O . ASN A 1 80 ? -17.353 0.524 9.490 1.00 92.88 80 ASN A O 1
ATOM 641 N N . GLU A 1 81 ? -19.240 0.226 10.672 1.00 91.00 81 GLU A N 1
ATOM 642 C CA . GLU A 1 81 ? -19.502 -1.136 10.181 1.00 91.00 81 GLU A CA 1
ATOM 643 C C . GLU A 1 81 ? -19.775 -1.185 8.667 1.00 91.00 81 GLU A C 1
ATOM 645 O O . GLU A 1 81 ? -19.396 -2.155 8.014 1.00 91.00 81 GLU A O 1
ATOM 650 N N . ALA A 1 82 ? -20.379 -0.143 8.082 1.00 92.25 82 ALA A N 1
ATOM 651 C CA . ALA A 1 82 ? -20.577 -0.073 6.634 1.00 92.25 82 ALA A CA 1
ATOM 652 C C . ALA A 1 82 ? -19.232 0.060 5.905 1.00 92.25 82 ALA A C 1
ATOM 654 O O . ALA A 1 82 ? -18.962 -0.704 4.985 1.00 92.25 82 ALA A O 1
ATOM 655 N N . ASP A 1 83 ? -18.339 0.929 6.390 1.00 93.75 83 ASP A N 1
ATOM 656 C CA . ASP A 1 83 ? -16.991 1.058 5.828 1.00 93.75 83 ASP A CA 1
ATOM 657 C C . ASP A 1 83 ? -16.168 -0.233 6.023 1.00 93.75 83 ASP A C 1
ATOM 659 O O . ASP A 1 83 ? -15.308 -0.562 5.208 1.00 93.75 83 ASP A O 1
ATOM 663 N N . PHE A 1 84 ? -16.423 -0.990 7.098 1.00 92.75 84 PHE A N 1
ATOM 664 C CA . PHE A 1 84 ? -15.805 -2.302 7.312 1.00 92.75 84 PHE A CA 1
ATOM 665 C C . PHE A 1 84 ? -16.312 -3.354 6.317 1.00 92.75 84 PHE A C 1
ATOM 667 O O . PHE A 1 84 ? -15.529 -4.179 5.841 1.00 92.75 84 PHE A O 1
ATOM 674 N N . LYS A 1 85 ? -17.604 -3.318 5.969 1.00 90.81 85 LYS A N 1
ATOM 675 C CA . LYS A 1 85 ? -18.161 -4.153 4.900 1.00 90.81 85 LYS A CA 1
ATOM 676 C C . LYS A 1 85 ? -17.528 -3.796 3.553 1.00 90.81 85 LYS A C 1
ATOM 678 O O . LYS A 1 85 ? -17.011 -4.687 2.886 1.00 90.81 85 LYS A O 1
ATOM 683 N N . ASP A 1 86 ? -17.445 -2.505 3.234 1.00 92.44 86 ASP A N 1
ATOM 684 C CA . ASP A 1 86 ? -16.769 -2.020 2.027 1.00 92.44 86 ASP A CA 1
ATOM 685 C C . ASP A 1 86 ? -15.296 -2.457 1.986 1.00 92.44 86 ASP A C 1
ATOM 687 O O . ASP A 1 86 ? -14.797 -2.856 0.938 1.00 92.44 86 ASP A O 1
ATOM 691 N N . LEU A 1 87 ? -14.585 -2.416 3.122 1.00 91.81 87 LEU A N 1
ATOM 692 C CA . LEU A 1 87 ? -13.208 -2.908 3.230 1.00 91.81 87 LEU A CA 1
ATOM 693 C C . LEU A 1 87 ? -13.113 -4.396 2.879 1.00 91.81 87 LEU A C 1
ATOM 695 O O . LEU A 1 87 ? -12.169 -4.799 2.204 1.00 91.81 87 LEU A O 1
ATOM 699 N N . SER A 1 88 ? -14.061 -5.214 3.340 1.00 86.56 88 SER A N 1
ATOM 700 C CA . SER A 1 88 ? -14.098 -6.626 2.961 1.00 86.56 88 SER A CA 1
ATOM 701 C C . SER A 1 88 ? -14.228 -6.767 1.446 1.00 86.56 88 SER A C 1
ATOM 703 O O . SER A 1 88 ? -13.420 -7.472 0.853 1.00 86.56 88 SER A O 1
ATOM 705 N N . ASP A 1 89 ? -15.166 -6.054 0.823 1.00 89.44 89 ASP A N 1
ATOM 706 C CA . ASP A 1 89 ? -15.409 -6.116 -0.625 1.00 89.44 89 ASP A CA 1
ATOM 707 C C . ASP A 1 89 ? -14.208 -5.601 -1.441 1.00 89.44 89 ASP A C 1
ATOM 709 O O . ASP A 1 89 ? -13.865 -6.148 -2.488 1.00 89.44 89 ASP A O 1
ATOM 713 N N . ILE A 1 90 ? -13.518 -4.575 -0.934 1.00 91.81 90 ILE A N 1
ATOM 714 C CA . ILE A 1 90 ? -12.273 -4.036 -1.499 1.00 91.81 90 ILE A CA 1
ATOM 715 C C . ILE A 1 90 ? -11.168 -5.101 -1.543 1.00 91.81 90 ILE A C 1
ATOM 717 O O . ILE A 1 90 ? -10.413 -5.155 -2.515 1.00 91.81 90 ILE A O 1
ATOM 721 N N . LEU A 1 91 ? -11.060 -5.923 -0.495 1.00 92.00 91 LEU A N 1
ATOM 722 C CA . LEU A 1 91 ? -10.010 -6.934 -0.344 1.00 92.00 91 LEU A CA 1
ATOM 723 C C . LEU A 1 91 ? -10.353 -8.285 -1.000 1.00 92.00 91 LEU A C 1
ATOM 725 O O . LEU A 1 91 ? -9.484 -9.155 -1.070 1.00 92.00 91 LEU A O 1
ATOM 729 N N . GLU A 1 92 ? -11.591 -8.468 -1.470 1.00 91.50 92 GLU A N 1
ATOM 730 C CA . GLU A 1 92 ? -11.996 -9.603 -2.318 1.00 91.50 92 GLU A CA 1
ATOM 731 C C . GLU A 1 92 ? -11.620 -9.398 -3.792 1.00 91.50 92 GLU A C 1
ATOM 733 O O . GLU A 1 92 ? -11.630 -10.342 -4.573 1.00 91.50 92 GLU A O 1
ATOM 738 N N . LYS A 1 93 ? -11.252 -8.179 -4.190 1.00 92.50 93 LYS A N 1
ATOM 739 C CA . LYS A 1 93 ? -10.722 -7.876 -5.525 1.00 92.50 93 LYS A CA 1
ATOM 740 C C . LYS A 1 93 ? -9.202 -8.048 -5.552 1.00 92.50 93 LYS A C 1
ATOM 742 O O . LYS A 1 93 ? -8.574 -8.037 -4.489 1.00 92.50 93 LYS A O 1
ATOM 747 N N . PRO A 1 94 ? -8.575 -8.143 -6.738 1.00 92.75 94 PRO A N 1
ATOM 748 C CA . PRO A 1 94 ? -7.149 -7.905 -6.842 1.00 92.75 94 PRO A CA 1
ATOM 749 C C . PRO A 1 94 ? -6.807 -6.523 -6.264 1.00 92.75 94 PRO A C 1
ATOM 751 O O . PRO A 1 94 ? -7.544 -5.548 -6.456 1.00 92.75 94 PRO A O 1
ATOM 754 N N . VAL A 1 95 ? -5.690 -6.440 -5.544 1.00 94.06 95 VAL A N 1
ATOM 755 C CA . VAL A 1 95 ? -5.222 -5.207 -4.905 1.00 94.06 95 VAL A CA 1
ATOM 756 C C . VAL A 1 95 ? -3.843 -4.854 -5.436 1.00 94.06 95 VAL A C 1
ATOM 758 O O . VAL A 1 95 ? -2.907 -5.635 -5.290 1.00 94.06 95 VAL A O 1
ATOM 761 N N . LEU A 1 96 ? -3.709 -3.665 -6.016 1.00 93.88 96 LEU A N 1
ATOM 762 C CA . LEU A 1 96 ? -2.461 -3.137 -6.548 1.00 93.88 96 LEU A CA 1
ATOM 763 C C . LEU A 1 96 ? -1.846 -2.113 -5.590 1.00 93.88 96 LEU A C 1
ATOM 765 O O . LEU A 1 96 ? -2.504 -1.162 -5.158 1.00 93.88 96 LEU A O 1
ATOM 769 N N . LEU A 1 97 ? -0.552 -2.272 -5.322 1.00 93.31 97 LEU A N 1
ATOM 770 C CA . LEU A 1 97 ? 0.312 -1.259 -4.729 1.00 93.31 97 LEU A CA 1
ATOM 771 C C . LEU A 1 97 ? 1.476 -0.935 -5.670 1.00 93.31 97 LEU A C 1
ATOM 773 O O . LEU A 1 97 ? 2.195 -1.833 -6.095 1.00 93.31 97 LEU A O 1
ATOM 777 N N . CYS A 1 98 ? 1.717 0.349 -5.920 1.00 92.19 98 CYS A N 1
ATOM 778 C CA . CYS A 1 98 ? 2.981 0.830 -6.464 1.00 92.19 98 CYS A CA 1
ATOM 779 C C . CYS A 1 98 ? 4.027 0.955 -5.352 1.00 92.19 98 CYS A C 1
ATOM 781 O O . CYS A 1 98 ? 3.843 1.750 -4.424 1.00 92.19 98 CYS A O 1
ATOM 783 N N . ALA A 1 99 ? 5.111 0.190 -5.471 1.00 90.75 99 ALA A N 1
ATOM 784 C CA . ALA A 1 99 ? 6.305 0.295 -4.640 1.00 90.75 99 ALA A CA 1
ATOM 785 C C . ALA A 1 99 ? 7.474 0.798 -5.491 1.00 90.75 99 ALA A C 1
ATOM 787 O O . ALA A 1 99 ? 7.613 0.412 -6.650 1.00 90.75 99 ALA A O 1
ATOM 788 N N . THR A 1 100 ? 8.332 1.629 -4.912 1.00 89.56 100 THR A N 1
ATOM 789 C CA . THR A 1 100 ? 9.438 2.257 -5.641 1.00 89.56 100 THR A CA 1
ATOM 790 C C . THR A 1 100 ? 10.755 1.694 -5.135 1.00 89.56 100 THR A C 1
ATOM 792 O O . THR A 1 100 ? 11.044 1.757 -3.938 1.00 89.56 100 THR A O 1
ATOM 795 N N . ARG A 1 101 ? 11.562 1.146 -6.040 1.00 87.19 101 ARG A N 1
ATOM 796 C CA . ARG A 1 101 ? 12.943 0.757 -5.770 1.00 87.19 101 ARG A CA 1
ATOM 797 C C . ARG A 1 101 ? 13.853 1.903 -6.173 1.00 87.19 101 ARG A C 1
ATOM 799 O O . ARG A 1 101 ? 14.000 2.175 -7.361 1.00 87.19 101 ARG A O 1
ATOM 806 N N . ARG A 1 102 ? 14.484 2.536 -5.197 1.00 85.00 102 ARG A N 1
ATOM 807 C CA . ARG A 1 102 ? 15.510 3.545 -5.429 1.00 85.00 102 ARG A CA 1
ATOM 808 C C . ARG A 1 102 ? 16.869 2.884 -5.510 1.00 85.00 102 ARG A C 1
ATOM 810 O O . ARG A 1 102 ? 17.257 2.186 -4.575 1.00 85.00 102 ARG A O 1
ATOM 817 N N . HIS A 1 103 ? 17.562 3.129 -6.610 1.00 80.25 103 HIS A N 1
ATOM 818 C CA . HIS A 1 103 ? 18.964 2.792 -6.820 1.00 80.25 103 HIS A CA 1
ATOM 819 C C . HIS A 1 103 ? 19.751 4.080 -6.667 1.00 80.25 103 HIS A C 1
ATOM 821 O O . HIS A 1 103 ? 19.602 4.991 -7.470 1.00 80.25 103 HIS A O 1
ATOM 827 N N . GLN A 1 104 ? 20.523 4.194 -5.603 1.00 75.44 104 GLN A N 1
ATOM 828 C CA . GLN A 1 104 ? 21.463 5.275 -5.383 1.00 75.44 104 GLN A CA 1
ATOM 829 C C . GLN A 1 104 ? 22.746 4.936 -6.136 1.00 75.44 104 GLN A C 1
ATOM 831 O O . GLN A 1 104 ? 23.174 3.786 -6.164 1.00 75.44 104 GLN A O 1
ATOM 836 N N . CYS A 1 105 ? 23.380 5.943 -6.719 1.00 70.38 105 CYS A N 1
ATOM 837 C CA . CYS A 1 105 ? 24.707 5.802 -7.301 1.00 70.38 105 CYS A CA 1
ATOM 838 C C . CYS A 1 105 ? 25.658 6.715 -6.534 1.00 70.38 105 CYS A C 1
ATOM 840 O O . CYS A 1 105 ? 25.850 7.870 -6.933 1.00 70.38 105 CYS A O 1
ATOM 842 N N . PRO A 1 106 ? 26.235 6.259 -5.409 1.00 56.06 106 PRO A N 1
ATOM 843 C CA . PRO A 1 106 ? 27.210 7.064 -4.704 1.00 56.06 106 PRO A CA 1
ATOM 844 C C . PRO A 1 106 ? 28.420 7.231 -5.594 1.00 56.06 106 PRO A C 1
ATOM 846 O O . PRO A 1 106 ? 29.092 6.277 -5.966 1.00 56.06 106 PRO A O 1
ATOM 849 N N . ASN A 1 107 ? 28.668 8.487 -5.942 1.00 54.31 107 ASN A N 1
ATOM 850 C CA . ASN A 1 107 ? 29.862 8.933 -6.632 1.00 54.31 107 ASN A CA 1
ATOM 851 C C . ASN A 1 107 ? 29.994 8.599 -8.121 1.00 54.31 107 ASN A C 1
ATOM 853 O O . ASN A 1 107 ? 31.086 8.272 -8.588 1.00 54.31 107 ASN A O 1
ATOM 857 N N . ALA A 1 108 ? 28.969 8.906 -8.911 1.00 50.38 108 ALA A N 1
ATOM 858 C CA . ALA A 1 108 ? 29.188 9.173 -10.334 1.00 50.38 108 ALA A CA 1
ATOM 859 C C . ALA A 1 108 ? 30.281 10.260 -10.571 1.00 50.38 108 ALA A C 1
ATOM 861 O O . ALA A 1 108 ? 31.013 10.212 -11.556 1.00 50.38 108 ALA A O 1
ATOM 862 N N . LYS A 1 109 ? 30.486 11.163 -9.594 1.00 46.16 109 LYS A N 1
ATOM 863 C CA . LYS A 1 109 ? 31.575 12.161 -9.555 1.00 46.16 109 LYS A CA 1
ATOM 864 C C . LYS A 1 109 ? 32.972 11.640 -9.172 1.00 46.16 109 LYS A C 1
ATOM 866 O O . LYS A 1 109 ? 33.936 12.295 -9.542 1.00 46.16 109 LYS A O 1
ATOM 871 N N . ILE A 1 110 ? 33.115 10.536 -8.423 1.00 49.91 110 ILE A N 1
ATOM 872 C CA . ILE A 1 110 ? 34.449 10.004 -8.035 1.00 49.91 110 ILE A CA 1
ATOM 873 C C . ILE A 1 110 ? 34.926 8.945 -9.036 1.00 49.91 110 ILE A C 1
ATOM 875 O O . ILE A 1 110 ? 36.118 8.854 -9.301 1.00 49.91 110 ILE A O 1
ATOM 879 N N . LEU A 1 111 ? 34.003 8.199 -9.654 1.00 49.97 111 LEU A N 1
ATOM 880 C CA . LEU A 1 111 ? 34.315 7.252 -10.735 1.00 49.97 111 LEU A CA 1
ATOM 881 C C . LEU A 1 111 ? 34.663 7.935 -12.070 1.00 49.97 111 LEU A C 1
ATOM 883 O O . LEU A 1 111 ? 35.314 7.326 -12.912 1.00 49.97 111 LEU A O 1
ATOM 887 N N . CYS A 1 112 ? 34.265 9.196 -12.258 1.00 50.91 112 CYS A N 1
ATOM 888 C CA . CYS A 1 112 ? 34.588 10.005 -13.435 1.00 50.91 112 CYS A CA 1
ATOM 889 C C . CYS A 1 112 ? 35.599 11.103 -13.071 1.00 50.91 112 CYS A C 1
ATOM 891 O O . CYS A 1 112 ? 35.261 12.285 -13.074 1.00 50.91 112 CYS A O 1
ATOM 893 N N . SER A 1 113 ? 36.835 10.733 -12.724 1.00 51.28 113 SER A N 1
ATOM 894 C CA . SER A 1 113 ? 37.887 11.716 -12.414 1.00 51.28 113 SER A CA 1
ATOM 895 C C . SER A 1 113 ? 38.282 12.581 -13.620 1.00 51.28 113 SER A C 1
ATOM 897 O O . SER A 1 113 ? 38.746 13.698 -13.426 1.00 51.28 113 SER A O 1
ATOM 899 N N . ASP A 1 114 ? 38.015 12.118 -14.847 1.00 56.06 114 ASP A N 1
ATOM 900 C CA . ASP A 1 114 ? 38.204 12.880 -16.086 1.00 56.06 114 ASP A CA 1
ATOM 901 C C . ASP A 1 114 ? 36.864 13.164 -16.784 1.00 56.06 114 ASP A C 1
ATOM 903 O O . ASP A 1 114 ? 36.532 12.621 -17.835 1.00 56.06 114 ASP A O 1
ATOM 907 N N . LEU A 1 115 ? 36.075 14.082 -16.221 1.00 54.00 115 LEU A N 1
ATOM 908 C CA . LEU A 1 115 ? 34.830 14.575 -16.837 1.00 54.00 115 LEU A CA 1
ATOM 909 C C . LEU A 1 115 ? 35.024 15.158 -18.255 1.00 54.00 115 LEU A C 1
ATOM 911 O O . LEU A 1 115 ? 34.057 15.294 -19.003 1.00 54.00 115 LEU A O 1
ATOM 915 N N . LEU A 1 116 ? 36.257 15.518 -18.627 1.00 57.19 116 LEU A N 1
ATOM 916 C CA . LEU A 1 116 ? 36.601 16.137 -19.911 1.00 57.19 116 LEU A CA 1
ATOM 917 C C . LEU A 1 116 ? 36.771 15.132 -21.064 1.00 57.19 116 LEU A C 1
ATOM 919 O O . LEU A 1 116 ? 36.642 15.543 -22.217 1.00 57.19 116 LEU A O 1
ATOM 923 N N . SER A 1 117 ? 37.012 13.846 -20.780 1.00 59.72 117 SER A N 1
ATOM 924 C CA . SER A 1 117 ? 37.198 12.788 -21.792 1.00 59.72 117 SER A CA 1
ATOM 925 C C . SER A 1 117 ? 35.929 11.977 -22.083 1.00 59.72 117 SER A C 1
ATOM 927 O O . SER A 1 117 ? 35.912 11.174 -23.011 1.00 59.72 117 SER A O 1
ATOM 929 N N . LEU A 1 118 ? 34.853 12.205 -21.323 1.00 58.22 118 LEU A N 1
ATOM 930 C CA . LEU A 1 118 ? 33.575 11.518 -21.499 1.00 58.22 118 LEU A CA 1
ATOM 931 C C . LEU A 1 118 ? 32.763 12.109 -22.655 1.00 58.22 118 LEU A C 1
ATOM 933 O O . LEU A 1 118 ? 32.681 13.336 -22.812 1.00 58.22 118 LEU A O 1
ATOM 937 N N . GLU A 1 119 ? 32.103 11.222 -23.399 1.00 61.72 119 GLU A N 1
ATOM 938 C CA . GLU A 1 119 ? 31.071 11.564 -24.380 1.00 61.72 119 GLU A CA 1
ATOM 939 C C . GLU A 1 119 ? 29.937 12.374 -23.707 1.00 61.72 119 GLU A C 1
ATOM 941 O O . GLU A 1 119 ? 29.651 12.170 -22.520 1.00 61.72 119 GLU A O 1
ATOM 946 N N . PRO A 1 120 ? 29.243 13.278 -24.424 1.00 61.41 120 PRO A N 1
ATOM 947 C CA . PRO A 1 120 ? 28.224 14.161 -23.841 1.00 61.41 120 PRO A CA 1
ATOM 948 C C . PRO A 1 120 ? 27.149 13.427 -23.020 1.00 61.41 120 PRO A C 1
ATOM 950 O O . PRO A 1 120 ? 26.840 13.837 -21.902 1.00 61.41 120 PRO A O 1
ATOM 953 N N . ALA A 1 121 ? 26.659 12.285 -23.514 1.00 57.97 121 ALA A N 1
ATOM 954 C CA . ALA A 1 121 ? 25.662 11.463 -22.821 1.00 57.97 121 ALA A CA 1
ATOM 955 C C . ALA A 1 121 ? 26.181 10.877 -21.492 1.00 57.97 121 ALA A C 1
ATOM 957 O O . ALA A 1 121 ? 25.435 10.733 -20.525 1.00 57.97 121 ALA A O 1
ATOM 958 N N . GLN A 1 122 ? 27.476 10.562 -21.417 1.00 54.38 122 GLN A N 1
ATOM 959 C CA . GLN A 1 122 ? 28.104 10.020 -20.212 1.00 54.38 122 GLN A CA 1
ATOM 960 C C . GLN A 1 122 ? 28.323 11.105 -19.149 1.00 54.38 122 GLN A C 1
ATOM 962 O O . GLN A 1 122 ? 28.191 10.826 -17.957 1.00 54.38 122 GLN A O 1
ATOM 967 N N . ARG A 1 123 ? 28.575 12.360 -19.552 1.00 59.53 123 ARG A N 1
ATOM 968 C CA . ARG A 1 123 ? 28.619 13.497 -18.613 1.00 59.53 123 ARG A CA 1
ATOM 969 C C . ARG A 1 123 ? 27.257 13.780 -17.994 1.00 59.53 123 ARG A C 1
ATOM 971 O O . ARG A 1 123 ? 27.189 14.030 -16.793 1.00 59.53 123 ARG A O 1
ATOM 978 N N . GLU A 1 124 ? 26.180 13.700 -18.769 1.00 58.62 124 GLU A N 1
ATOM 979 C CA . GLU A 1 124 ? 24.822 13.867 -18.238 1.00 58.62 124 GLU A CA 1
ATOM 980 C C . GLU A 1 124 ? 24.492 12.785 -17.199 1.00 58.62 124 GLU A C 1
ATOM 982 O O . GLU A 1 124 ? 24.045 13.100 -16.093 1.00 58.62 124 GLU A O 1
ATOM 987 N N . LEU A 1 125 ? 24.826 11.525 -17.494 1.00 54.91 125 LEU A N 1
ATOM 988 C CA . LEU A 1 125 ? 24.678 10.400 -16.563 1.00 54.91 125 LEU A CA 1
ATOM 989 C C . LEU A 1 125 ? 25.558 10.547 -15.311 1.00 54.91 125 LEU A C 1
ATOM 991 O O . LEU A 1 125 ? 25.128 10.173 -14.222 1.00 54.91 125 LEU A O 1
ATOM 995 N N . SER A 1 126 ? 26.745 11.159 -15.422 1.00 54.72 126 SER A N 1
ATOM 996 C CA . SER A 1 126 ? 27.651 11.379 -14.281 1.00 54.72 126 SER A CA 1
ATOM 997 C C . SER A 1 126 ? 27.102 12.335 -13.203 1.00 54.72 126 SER A C 1
ATOM 999 O O . SER A 1 126 ? 27.633 12.415 -12.093 1.00 54.72 126 SER A O 1
ATOM 1001 N N . SER A 1 127 ? 26.027 13.067 -13.520 1.00 57.97 127 SER A N 1
ATOM 1002 C CA . SER A 1 127 ? 25.307 13.945 -12.590 1.00 57.97 127 SER A CA 1
ATOM 1003 C C . SER A 1 127 ? 24.148 13.253 -11.861 1.00 57.97 127 SER A C 1
ATOM 1005 O O . SER A 1 127 ? 23.590 13.816 -10.915 1.00 57.97 127 SER A O 1
ATOM 1007 N N . MET A 1 128 ? 23.782 12.035 -12.274 1.00 62.38 128 MET A N 1
ATOM 1008 C CA . MET A 1 128 ? 22.690 11.285 -11.666 1.00 62.38 128 MET A CA 1
ATOM 1009 C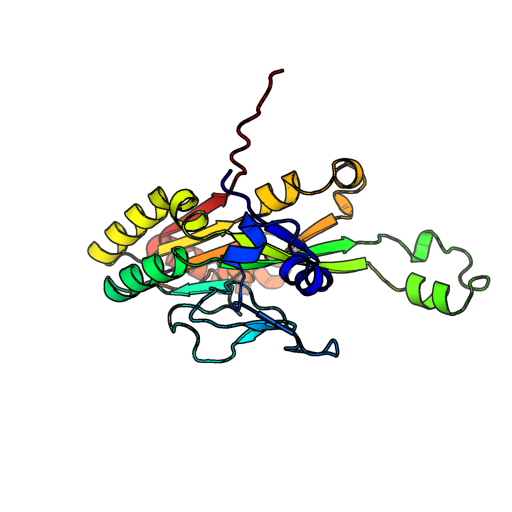 C . MET A 1 128 ? 23.144 10.657 -10.345 1.00 62.38 128 MET A C 1
ATOM 1011 O O . MET A 1 128 ? 23.998 9.778 -10.308 1.00 62.38 128 MET A O 1
ATOM 1015 N N . ASN A 1 129 ? 22.513 11.073 -9.245 1.00 67.25 129 ASN A N 1
ATOM 1016 C CA . ASN A 1 129 ? 22.736 10.490 -7.914 1.00 67.25 129 ASN A CA 1
ATOM 1017 C C . ASN A 1 129 ? 22.011 9.141 -7.720 1.00 67.25 129 ASN A C 1
ATOM 1019 O O . ASN A 1 129 ? 22.047 8.566 -6.631 1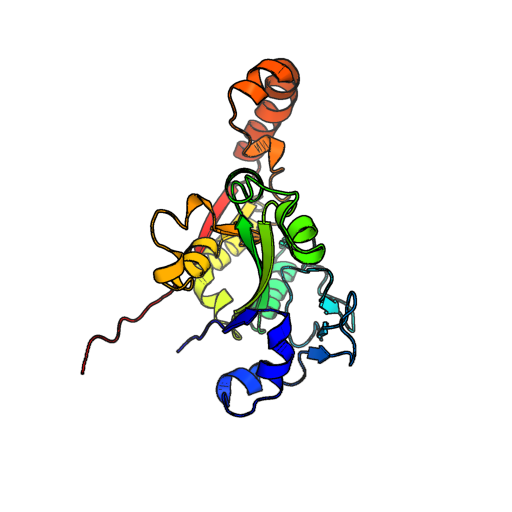.00 67.25 129 ASN A O 1
ATOM 1023 N N . GLY A 1 130 ? 21.317 8.658 -8.752 1.00 73.69 130 GLY A N 1
ATOM 1024 C CA . GLY A 1 130 ? 20.512 7.446 -8.719 1.00 73.69 130 GLY A CA 1
ATOM 1025 C C . GLY A 1 130 ? 19.313 7.493 -9.666 1.00 73.69 130 GLY A C 1
ATOM 1026 O O . GLY A 1 130 ? 19.069 8.503 -10.326 1.00 73.69 130 GLY A O 1
ATOM 1027 N N . PHE A 1 131 ? 18.549 6.405 -9.696 1.00 80.62 131 PHE A N 1
ATOM 1028 C CA . PHE A 1 131 ? 17.289 6.289 -10.427 1.00 80.62 131 PHE A CA 1
ATOM 1029 C C . PHE A 1 131 ? 16.238 5.535 -9.603 1.00 80.62 131 PHE A C 1
ATOM 1031 O O . PHE A 1 131 ? 16.550 4.641 -8.813 1.00 80.62 131 PHE A O 1
ATOM 1038 N N . ASP A 1 132 ? 14.973 5.889 -9.814 1.00 85.44 132 ASP A N 1
ATOM 1039 C CA . ASP A 1 132 ? 13.827 5.241 -9.181 1.00 85.44 132 ASP A CA 1
ATOM 1040 C C . ASP A 1 132 ? 13.134 4.327 -10.203 1.00 85.44 132 ASP A C 1
ATOM 1042 O O . ASP A 1 132 ? 12.868 4.725 -11.337 1.00 85.44 132 ASP A O 1
ATOM 1046 N N . ILE A 1 133 ? 12.844 3.087 -9.805 1.00 86.00 133 ILE A N 1
ATOM 1047 C CA . ILE A 1 133 ? 12.036 2.147 -10.587 1.00 86.00 133 ILE A CA 1
ATOM 1048 C C . ILE A 1 133 ? 10.754 1.860 -9.823 1.00 86.00 133 ILE A C 1
ATOM 1050 O O . ILE A 1 133 ? 10.794 1.308 -8.721 1.00 86.00 133 ILE A O 1
ATOM 1054 N N . ASP A 1 134 ? 9.616 2.156 -10.440 1.00 88.94 134 ASP A N 1
ATOM 1055 C CA . ASP A 1 134 ? 8.319 1.783 -9.897 1.00 88.94 134 ASP A CA 1
ATOM 1056 C C . ASP A 1 134 ? 7.913 0.367 -10.312 1.00 88.94 134 ASP A C 1
ATOM 1058 O O . ASP A 1 134 ? 7.966 -0.029 -11.484 1.00 88.94 134 ASP A O 1
ATOM 1062 N N . PHE A 1 135 ? 7.427 -0.379 -9.331 1.00 88.62 135 PHE A N 1
ATOM 1063 C CA . PHE A 1 135 ? 6.912 -1.724 -9.489 1.00 88.62 135 PHE A CA 1
ATOM 1064 C C . PHE A 1 135 ? 5.444 -1.801 -9.086 1.00 88.62 135 PHE A C 1
ATOM 1066 O O . PHE A 1 135 ? 5.033 -1.227 -8.077 1.00 88.62 135 PHE A O 1
ATOM 1073 N N . ALA A 1 136 ? 4.675 -2.576 -9.847 1.00 90.38 136 ALA A N 1
ATOM 1074 C CA . ALA A 1 136 ? 3.339 -3.001 -9.471 1.00 90.38 136 ALA A CA 1
ATOM 1075 C C . ALA A 1 136 ? 3.435 -4.279 -8.629 1.00 90.38 136 ALA A C 1
ATOM 1077 O O . ALA A 1 136 ? 3.928 -5.308 -9.098 1.00 90.38 136 ALA A O 1
ATOM 1078 N N . VAL A 1 137 ? 2.946 -4.199 -7.394 1.00 91.38 137 VAL A N 1
ATOM 1079 C CA . VAL A 1 137 ? 2.736 -5.325 -6.482 1.00 91.38 137 VAL A CA 1
ATOM 1080 C C . VAL A 1 137 ? 1.248 -5.642 -6.496 1.00 91.38 137 VAL A C 1
ATOM 1082 O O . VAL A 1 137 ? 0.442 -4.838 -6.024 1.00 91.38 137 VAL A O 1
ATOM 1085 N N . ILE A 1 138 ? 0.867 -6.788 -7.049 1.00 90.81 138 ILE A N 1
ATOM 1086 C CA . ILE A 1 138 ? -0.535 -7.175 -7.208 1.00 90.81 138 ILE A CA 1
ATOM 1087 C C . ILE A 1 138 ? -0.824 -8.389 -6.334 1.00 90.81 138 ILE A C 1
ATOM 1089 O O . ILE A 1 138 ? -0.295 -9.479 -6.549 1.00 90.81 138 ILE A O 1
ATOM 1093 N N . PHE A 1 139 ? -1.706 -8.195 -5.360 1.00 90.94 139 PHE A N 1
ATOM 1094 C CA . PHE A 1 139 ? -2.295 -9.270 -4.576 1.00 90.94 139 PHE A CA 1
ATOM 1095 C C . PHE A 1 139 ? -3.523 -9.812 -5.311 1.00 90.94 139 PHE A C 1
ATOM 1097 O O . PHE A 1 139 ? -4.395 -9.016 -5.664 1.00 90.94 139 PHE A O 1
ATOM 1104 N N . PRO A 1 140 ? -3.644 -11.134 -5.506 1.00 90.00 140 PRO A N 1
ATOM 1105 C CA . PRO A 1 140 ? -4.864 -11.727 -6.030 1.00 90.00 140 PRO A CA 1
ATOM 1106 C C . PRO A 1 140 ? -6.062 -11.520 -5.090 1.00 90.00 140 PRO A C 1
ATOM 1108 O O . PRO A 1 140 ? -5.868 -11.242 -3.897 1.00 90.00 140 PRO A O 1
ATOM 1111 N N . PRO A 1 141 ? -7.288 -11.730 -5.605 1.00 91.00 141 PRO A N 1
ATOM 1112 C CA . PRO A 1 141 ? -8.524 -11.760 -4.825 1.00 91.00 141 PRO A CA 1
ATOM 1113 C C . PRO A 1 141 ? -8.375 -12.503 -3.494 1.00 91.00 141 PRO A C 1
ATOM 1115 O O . PRO A 1 141 ? -7.910 -13.643 -3.454 1.00 91.00 141 PRO A O 1
ATOM 1118 N N . GLY A 1 142 ? -8.721 -11.847 -2.384 1.00 89.31 142 GLY A N 1
ATOM 1119 C CA . GLY A 1 142 ? -8.750 -12.457 -1.052 1.00 89.31 142 GLY A CA 1
ATOM 1120 C C . GLY A 1 142 ? -7.382 -12.765 -0.423 1.00 89.31 142 GLY A C 1
ATOM 1121 O O . GLY A 1 142 ? -7.307 -12.977 0.788 1.00 89.31 142 GLY A O 1
ATOM 1122 N N . VAL A 1 143 ? -6.273 -12.735 -1.172 1.00 89.62 143 VAL A N 1
ATOM 1123 C CA . VAL A 1 143 ? -4.933 -13.052 -0.638 1.00 89.62 143 VAL A CA 1
ATOM 1124 C C . VAL A 1 143 ? -4.519 -12.040 0.422 1.00 89.62 143 VAL A C 1
ATOM 1126 O O . VAL A 1 143 ? -4.124 -12.414 1.528 1.00 89.62 143 VAL A O 1
ATOM 1129 N N . LEU A 1 144 ? -4.663 -10.745 0.123 1.00 90.38 144 LEU A N 1
ATOM 1130 C CA . LEU A 1 144 ? -4.355 -9.697 1.091 1.00 90.38 144 LEU A CA 1
ATOM 1131 C C . LEU A 1 144 ? -5.267 -9.810 2.320 1.00 90.38 144 LEU A C 1
ATOM 1133 O O . LEU A 1 144 ? -4.766 -9.781 3.443 1.00 90.38 144 LEU A O 1
ATOM 1137 N N . LYS A 1 145 ? -6.575 -10.028 2.113 1.00 91.81 145 LYS A N 1
ATOM 1138 C CA . LYS A 1 145 ? -7.566 -10.245 3.183 1.00 91.81 145 LYS A CA 1
ATOM 1139 C C . LYS A 1 145 ? -7.135 -11.353 4.141 1.00 91.81 145 LYS A C 1
ATOM 1141 O O . LYS A 1 145 ? -7.150 -11.147 5.355 1.00 91.81 145 LYS A O 1
ATOM 1146 N N . ASN A 1 146 ? -6.712 -12.493 3.597 1.00 90.19 146 ASN A N 1
ATOM 1147 C CA . ASN A 1 146 ? -6.244 -13.642 4.368 1.00 90.19 146 ASN A CA 1
ATOM 1148 C C . ASN A 1 146 ? -4.993 -13.297 5.182 1.00 90.19 146 ASN A C 1
ATOM 1150 O O . ASN A 1 146 ? -4.949 -13.579 6.381 1.00 90.19 146 ASN A O 1
ATOM 1154 N N . LYS A 1 147 ? -4.019 -12.605 4.574 1.00 88.56 147 LYS A N 1
ATOM 1155 C CA . LYS A 1 147 ? -2.793 -12.183 5.268 1.00 88.56 147 LYS A CA 1
ATOM 1156 C C . LYS A 1 147 ? -3.056 -11.221 6.433 1.00 88.56 147 LYS A C 1
ATOM 1158 O O . LYS A 1 147 ? -2.357 -11.283 7.440 1.00 88.56 147 LYS A O 1
ATOM 1163 N N . ILE A 1 148 ? -4.078 -10.365 6.343 1.00 90.75 148 ILE A N 1
ATOM 1164 C CA . ILE A 1 148 ? -4.418 -9.400 7.406 1.00 90.75 148 ILE A CA 1
ATOM 1165 C C . ILE A 1 148 ? -5.655 -9.785 8.233 1.00 90.75 148 ILE A C 1
ATOM 1167 O O . ILE A 1 148 ? -6.174 -8.955 8.980 1.00 90.75 148 ILE A O 1
ATOM 1171 N N . ILE A 1 149 ? -6.129 -11.034 8.169 1.00 91.06 149 ILE A N 1
ATOM 1172 C CA . ILE A 1 149 ? -7.413 -11.440 8.769 1.00 91.06 149 ILE A CA 1
ATOM 1173 C C . ILE A 1 149 ? -7.491 -11.206 10.285 1.00 91.06 149 ILE A C 1
ATOM 1175 O O . ILE A 1 149 ? -8.525 -10.781 10.805 1.00 91.06 149 ILE A O 1
ATOM 1179 N N . LYS A 1 150 ? -6.386 -11.430 11.012 1.00 90.19 150 LYS A N 1
ATOM 1180 C CA . LYS A 1 150 ? -6.302 -11.143 12.456 1.00 90.19 150 LYS A CA 1
ATOM 1181 C C . LYS A 1 150 ? -6.488 -9.646 12.722 1.00 90.19 150 LYS A C 1
ATOM 1183 O O . LYS A 1 150 ? -7.230 -9.267 13.628 1.00 90.19 150 LYS A O 1
ATOM 1188 N N . SER A 1 151 ? -5.880 -8.805 11.891 1.00 91.00 151 SER A N 1
ATOM 1189 C CA . SER A 1 151 ? -6.020 -7.350 11.951 1.00 91.00 151 SER A CA 1
ATOM 1190 C C . SER A 1 151 ? -7.443 -6.909 11.621 1.00 91.00 151 SER A C 1
ATOM 1192 O O . SER A 1 151 ? -7.970 -6.050 12.318 1.00 91.00 151 SER A O 1
ATOM 1194 N N . LEU A 1 152 ? -8.110 -7.538 10.646 1.00 91.25 152 LEU A N 1
ATOM 1195 C CA . LEU A 1 152 ? -9.517 -7.259 10.326 1.00 91.25 152 LEU A CA 1
ATOM 1196 C C . LEU A 1 152 ? -10.450 -7.571 11.506 1.00 91.25 152 LEU A C 1
ATOM 1198 O O . LEU A 1 152 ? -11.304 -6.752 11.844 1.00 91.25 152 LEU A O 1
ATOM 1202 N N . LYS A 1 153 ? -10.252 -8.707 12.191 1.00 91.44 153 LYS A N 1
ATOM 1203 C CA . LYS A 1 153 ? -11.004 -9.036 13.418 1.00 91.44 153 LYS A CA 1
ATOM 1204 C C . LYS A 1 153 ? -10.797 -7.977 14.506 1.00 91.44 153 LYS A C 1
ATOM 1206 O O . LYS A 1 153 ? -11.760 -7.560 15.148 1.00 91.44 153 LYS A O 1
ATOM 1211 N N . ASN A 1 154 ? -9.558 -7.514 14.683 1.00 90.62 154 ASN A N 1
ATOM 1212 C CA . ASN A 1 154 ? -9.238 -6.461 15.644 1.00 90.62 154 ASN A CA 1
ATOM 1213 C C . ASN A 1 154 ? -9.886 -5.117 15.261 1.00 90.62 154 ASN A C 1
ATOM 1215 O O . ASN A 1 154 ? -10.486 -4.466 16.110 1.00 90.62 154 ASN A O 1
ATOM 1219 N N . ILE A 1 155 ? -9.839 -4.725 13.983 1.00 92.25 155 ILE A N 1
ATOM 1220 C CA . ILE A 1 155 ? -10.496 -3.510 13.475 1.00 92.25 155 ILE A CA 1
ATOM 1221 C C . ILE A 1 155 ? -11.986 -3.529 13.813 1.00 92.25 155 ILE A C 1
ATOM 1223 O O . ILE A 1 155 ? -12.488 -2.568 14.391 1.00 92.25 155 ILE A O 1
ATOM 1227 N N . ARG A 1 156 ? -12.678 -4.636 13.521 1.00 92.94 156 ARG A N 1
ATOM 1228 C CA . ARG A 1 156 ? -14.111 -4.765 13.804 1.00 92.94 156 ARG A CA 1
ATOM 1229 C C . ARG A 1 156 ? -14.424 -4.561 15.288 1.00 92.94 156 ARG A C 1
ATOM 1231 O O . ARG A 1 156 ? -15.331 -3.807 15.631 1.00 92.94 156 ARG A O 1
ATOM 1238 N N . LYS A 1 157 ? -13.624 -5.168 16.172 1.00 93.19 157 LYS A N 1
ATOM 1239 C CA . LYS A 1 157 ? -13.735 -4.968 17.625 1.00 93.19 157 LYS A CA 1
ATOM 1240 C C . LYS A 1 157 ? -13.535 -3.497 18.012 1.00 93.19 157 LYS A C 1
ATOM 1242 O O . LYS A 1 157 ? -14.337 -2.950 18.761 1.00 93.19 157 LYS A O 1
ATOM 1247 N N . LYS A 1 158 ? -12.509 -2.831 17.471 1.00 92.75 158 LYS A N 1
ATOM 1248 C CA . LYS A 1 158 ? -12.235 -1.412 17.759 1.00 92.75 158 LYS A CA 1
ATOM 1249 C C . LYS A 1 158 ? -13.344 -0.483 17.271 1.00 92.75 158 LYS A C 1
ATOM 1251 O O . LYS A 1 158 ? -13.643 0.489 17.957 1.00 92.75 158 LYS A O 1
ATOM 1256 N N . ILE A 1 159 ? -13.969 -0.785 16.132 1.00 93.19 159 ILE A N 1
ATOM 1257 C CA . ILE A 1 159 ? -15.135 -0.046 15.628 1.00 93.19 159 ILE A CA 1
ATOM 1258 C C . ILE A 1 159 ? -16.309 -0.180 16.603 1.00 93.19 159 ILE A C 1
ATOM 1260 O O . ILE A 1 159 ? -16.880 0.836 16.998 1.00 93.19 159 ILE A O 1
ATOM 1264 N N . ALA A 1 160 ? -16.622 -1.402 17.050 1.00 93.50 160 ALA A N 1
ATOM 1265 C CA . ALA A 1 160 ? -17.687 -1.646 18.027 1.00 93.50 160 ALA A CA 1
ATOM 1266 C C . ALA A 1 160 ? -17.438 -0.911 19.359 1.00 93.50 160 ALA A C 1
ATOM 1268 O O . ALA A 1 160 ? -18.352 -0.326 19.934 1.00 93.50 160 ALA A O 1
ATOM 1269 N N . GLU A 1 161 ? -16.181 -0.866 19.806 1.00 94.12 161 GLU A N 1
ATOM 1270 C CA . GLU A 1 161 ? -15.753 -0.156 21.018 1.00 94.12 161 GLU A CA 1
ATOM 1271 C C . GLU A 1 161 ? -15.537 1.358 20.810 1.00 94.12 161 GLU A C 1
ATOM 1273 O O . GLU A 1 161 ? -15.130 2.051 21.742 1.00 94.12 161 GLU A O 1
ATOM 1278 N N . ARG A 1 162 ? -15.779 1.890 19.601 1.00 92.38 162 ARG A N 1
ATOM 1279 C CA . ARG A 1 162 ? -15.537 3.298 19.215 1.00 92.38 162 ARG A CA 1
ATOM 1280 C C . ARG A 1 162 ? -14.108 3.787 19.497 1.00 92.38 162 ARG A C 1
ATOM 1282 O O . ARG A 1 162 ? -13.877 4.972 19.741 1.00 92.38 162 ARG A O 1
ATOM 1289 N N . LYS A 1 163 ? -13.128 2.886 19.439 1.00 93.56 163 LYS A N 1
ATOM 1290 C CA . LYS A 1 163 ? -11.709 3.198 19.649 1.00 93.56 163 LYS A CA 1
ATOM 1291 C C . LYS A 1 163 ? -11.062 3.679 18.360 1.00 93.56 163 LYS A C 1
ATOM 1293 O O . LYS A 1 163 ? -11.321 3.140 17.282 1.00 93.56 163 LYS A O 1
ATOM 1298 N N . ARG A 1 164 ? -10.176 4.674 18.462 1.00 94.94 164 ARG A N 1
ATOM 1299 C CA . ARG A 1 164 ? -9.387 5.118 17.308 1.00 94.94 164 ARG A CA 1
ATOM 1300 C C . ARG A 1 164 ? -8.211 4.176 17.082 1.00 94.94 164 ARG A C 1
ATOM 1302 O O . ARG A 1 164 ? -7.561 3.738 18.030 1.00 94.94 164 ARG A O 1
ATOM 1309 N N . PHE A 1 165 ? -7.922 3.890 15.823 1.00 94.56 165 PHE A N 1
ATOM 1310 C CA . PHE A 1 165 ? -6.829 3.016 15.432 1.00 94.56 165 PHE A CA 1
ATOM 1311 C C . PHE A 1 165 ? -6.178 3.471 14.139 1.00 94.56 165 PHE A C 1
ATOM 1313 O O . PHE A 1 165 ? -6.800 4.090 13.272 1.00 94.56 165 PHE A O 1
ATOM 1320 N N . CYS A 1 166 ? -4.920 3.088 13.985 1.00 94.75 166 CYS A N 1
ATOM 1321 C CA . CYS A 1 166 ? -4.193 3.228 12.741 1.00 94.75 166 CYS A CA 1
ATOM 1322 C C . CYS A 1 166 ? -3.278 2.014 12.582 1.00 94.75 166 CYS A C 1
ATOM 1324 O O . CYS A 1 166 ? -2.352 1.802 13.360 1.00 94.75 166 CYS A O 1
ATOM 1326 N N . ILE A 1 167 ? -3.572 1.181 11.590 1.00 94.62 167 ILE A N 1
ATOM 1327 C CA . ILE A 1 167 ? -2.808 -0.027 11.292 1.00 94.62 167 ILE A CA 1
ATOM 1328 C C . ILE A 1 167 ? -1.977 0.248 10.052 1.00 94.62 167 ILE A C 1
ATOM 1330 O O . ILE A 1 167 ? -2.532 0.470 8.979 1.00 94.62 167 ILE A O 1
ATOM 1334 N N . ARG A 1 168 ? -0.654 0.226 10.188 1.00 94.31 168 ARG A N 1
ATOM 1335 C CA . ARG A 1 168 ? 0.257 0.223 9.043 1.00 94.31 168 ARG A CA 1
ATOM 1336 C C . ARG A 1 168 ? 0.447 -1.216 8.580 1.00 94.31 168 ARG A C 1
ATOM 1338 O O . ARG A 1 168 ? 0.870 -2.049 9.377 1.00 94.31 168 ARG A O 1
ATOM 1345 N N . VAL A 1 169 ? 0.168 -1.488 7.314 1.00 93.75 169 VAL A N 1
ATOM 1346 C CA . VAL A 1 169 ? 0.478 -2.760 6.658 1.00 93.75 169 VAL A CA 1
ATOM 1347 C C . VAL A 1 169 ? 1.680 -2.524 5.752 1.00 93.75 169 VAL A C 1
ATOM 1349 O O . VAL A 1 169 ? 1.614 -1.687 4.855 1.00 93.75 169 VAL A O 1
ATOM 1352 N N . ASP A 1 170 ? 2.790 -3.203 6.029 1.00 92.44 170 ASP A N 1
ATOM 1353 C CA . ASP A 1 170 ? 4.074 -3.014 5.352 1.00 92.44 170 ASP A CA 1
ATOM 1354 C C . ASP A 1 170 ? 4.466 -4.279 4.586 1.00 92.44 170 ASP A C 1
ATOM 1356 O O . ASP A 1 170 ? 4.506 -5.371 5.152 1.00 92.44 170 ASP A O 1
ATOM 1360 N N . ILE A 1 171 ? 4.759 -4.117 3.298 1.00 90.50 171 ILE A N 1
ATOM 1361 C CA . ILE A 1 171 ? 5.242 -5.166 2.398 1.00 90.50 171 ILE A CA 1
ATOM 1362 C C . ILE A 1 171 ? 6.758 -5.104 2.204 1.00 90.50 171 ILE A C 1
ATOM 1364 O O . ILE A 1 171 ? 7.291 -5.915 1.462 1.00 90.50 171 ILE A O 1
ATOM 1368 N N . LYS A 1 172 ? 7.486 -4.186 2.860 1.00 88.25 172 LYS A N 1
ATOM 1369 C CA . LYS A 1 172 ? 8.933 -3.994 2.649 1.00 88.25 172 LYS A CA 1
ATOM 1370 C C . LYS A 1 172 ? 9.737 -5.290 2.730 1.00 88.25 172 LYS A C 1
ATOM 1372 O O . LYS A 1 172 ? 10.618 -5.485 1.907 1.00 88.25 172 LYS A O 1
ATOM 1377 N N . HIS A 1 173 ? 9.421 -6.162 3.685 1.00 84.44 173 HIS A N 1
ATOM 1378 C CA . HIS A 1 173 ? 10.124 -7.436 3.842 1.00 84.44 173 HIS A CA 1
ATOM 1379 C C . HIS A 1 173 ? 9.914 -8.356 2.635 1.00 84.44 173 HIS A C 1
ATOM 1381 O O . HIS A 1 173 ? 10.876 -8.835 2.052 1.00 84.44 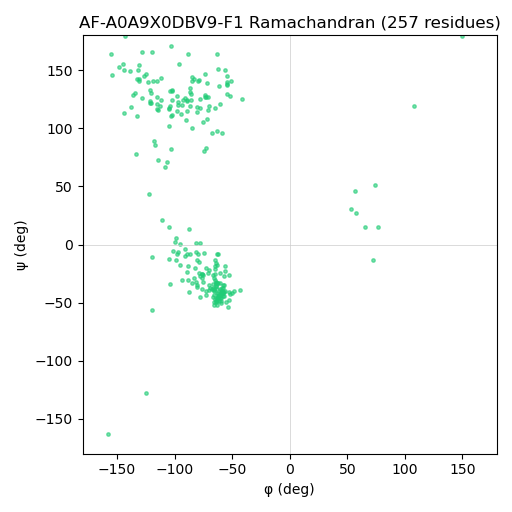173 HIS A O 1
ATOM 1387 N N . MET A 1 174 ? 8.664 -8.504 2.188 1.00 84.12 174 MET A N 1
ATOM 1388 C CA . MET A 1 174 ? 8.328 -9.206 0.946 1.00 84.12 174 MET A CA 1
ATOM 1389 C C . MET A 1 174 ? 9.063 -8.612 -0.264 1.00 84.12 174 MET A C 1
ATOM 1391 O O . MET A 1 174 ? 9.549 -9.357 -1.105 1.00 84.12 174 MET A O 1
ATOM 1395 N N . MET A 1 175 ? 9.193 -7.284 -0.340 1.00 83.31 175 MET A N 1
ATOM 1396 C CA . MET A 1 175 ? 9.948 -6.622 -1.414 1.00 83.31 175 MET A CA 1
ATOM 1397 C C . MET A 1 175 ? 11.447 -6.936 -1.355 1.00 83.31 175 MET A C 1
ATOM 1399 O O . MET A 1 175 ? 12.088 -7.105 -2.390 1.00 83.31 175 MET A O 1
ATOM 1403 N N . GLN A 1 176 ? 12.009 -7.008 -0.147 1.00 79.62 176 GLN A N 1
ATOM 1404 C CA . GLN A 1 176 ? 13.405 -7.372 0.069 1.00 79.62 176 GLN A CA 1
ATOM 1405 C C . GLN A 1 176 ? 13.649 -8.820 -0.350 1.00 79.62 176 GLN A C 1
ATOM 1407 O O . GLN A 1 176 ? 14.495 -9.035 -1.202 1.00 79.62 176 GLN A O 1
ATOM 1412 N N . GLU A 1 177 ? 12.853 -9.775 0.133 1.00 76.38 177 GLU A N 1
ATOM 1413 C CA . GLU A 1 177 ? 12.968 -11.199 -0.223 1.00 76.38 177 GLU A CA 1
ATOM 1414 C C . GLU A 1 177 ? 12.868 -11.467 -1.731 1.00 76.38 177 GLU A C 1
ATOM 1416 O O . GLU A 1 177 ? 13.533 -12.359 -2.244 1.00 76.38 177 GLU A O 1
ATOM 1421 N N . LEU A 1 178 ? 12.042 -10.699 -2.450 1.00 70.88 178 LEU A N 1
ATOM 1422 C CA . LEU A 1 178 ? 11.866 -10.832 -3.901 1.00 70.88 178 LEU A CA 1
ATOM 1423 C C . LEU A 1 178 ? 12.959 -10.125 -4.718 1.00 70.88 178 LEU A C 1
ATOM 1425 O O . LEU A 1 178 ? 12.982 -10.234 -5.945 1.00 70.88 178 LEU A O 1
ATOM 1429 N N . THR A 1 179 ? 13.848 -9.367 -4.073 1.00 68.56 179 THR A N 1
ATOM 1430 C CA . THR A 1 179 ? 14.997 -8.759 -4.750 1.00 68.56 179 THR A CA 1
ATOM 1431 C C . THR A 1 179 ? 16.023 -9.864 -5.043 1.00 68.56 179 THR A C 1
ATOM 1433 O O . THR A 1 179 ? 16.351 -10.595 -4.119 1.00 68.56 179 THR A O 1
ATOM 1436 N N . PRO A 1 180 ? 16.537 -10.023 -6.277 1.00 66.44 180 PRO A N 1
ATOM 1437 C CA . PRO A 1 180 ? 17.574 -11.016 -6.580 1.00 66.44 180 PRO A CA 1
ATOM 1438 C C . PRO A 1 180 ? 18.762 -10.928 -5.617 1.00 66.44 180 PRO A C 1
ATOM 1440 O O . PRO A 1 180 ? 19.159 -9.819 -5.256 1.00 66.44 180 PRO A O 1
ATOM 1443 N N . THR A 1 181 ? 19.313 -12.070 -5.201 1.00 64.25 181 THR A N 1
ATOM 1444 C CA . THR A 1 181 ? 20.388 -12.154 -4.197 1.00 64.25 181 THR A CA 1
ATOM 1445 C C . THR A 1 181 ? 21.620 -11.351 -4.616 1.00 64.25 181 THR A C 1
ATOM 1447 O O . THR A 1 181 ? 22.214 -10.675 -3.788 1.00 64.25 181 THR A O 1
ATOM 1450 N N . GLU A 1 182 ? 21.916 -11.303 -5.918 1.00 59.78 182 GLU A N 1
ATOM 1451 C CA . GLU A 1 182 ? 23.016 -10.526 -6.511 1.00 59.78 182 GLU A CA 1
ATOM 1452 C C . GLU A 1 182 ? 22.833 -9.005 -6.347 1.00 59.78 182 GLU A C 1
ATOM 1454 O O . GLU A 1 182 ? 23.770 -8.229 -6.504 1.00 59.78 182 GLU A O 1
ATOM 1459 N N . LEU A 1 183 ? 21.605 -8.559 -6.061 1.00 56.41 183 LEU A N 1
ATOM 1460 C CA . LEU A 1 183 ? 21.269 -7.173 -5.726 1.00 56.41 183 LEU A CA 1
ATOM 1461 C C . LEU A 1 183 ? 21.082 -6.965 -4.212 1.00 56.41 183 LEU A C 1
ATOM 1463 O O . LEU A 1 183 ? 20.880 -5.822 -3.789 1.00 56.41 183 LEU A O 1
ATOM 1467 N N . GLN A 1 184 ? 21.120 -8.033 -3.407 1.00 56.59 184 GLN A N 1
ATOM 1468 C CA . GLN A 1 184 ? 21.049 -8.005 -1.941 1.00 56.59 184 GLN A CA 1
ATOM 1469 C C . GLN A 1 184 ? 22.423 -8.090 -1.256 1.00 56.59 184 GLN A C 1
ATOM 1471 O O . GLN A 1 184 ? 22.478 -7.944 -0.034 1.00 56.59 184 GLN A O 1
ATOM 1476 N N . ASP A 1 185 ? 23.508 -8.336 -1.994 1.00 57.00 185 ASP A N 1
ATOM 1477 C CA . ASP A 1 185 ? 24.854 -8.387 -1.421 1.00 57.00 185 ASP A CA 1
ATOM 1478 C C . ASP A 1 185 ? 25.177 -7.090 -0.652 1.00 57.00 185 ASP A C 1
ATOM 1480 O O . ASP A 1 185 ? 24.705 -6.000 -0.974 1.00 57.00 185 ASP A O 1
ATOM 1484 N N . ALA A 1 186 ? 25.935 -7.204 0.441 1.00 50.31 186 ALA A N 1
ATOM 1485 C CA . ALA A 1 186 ? 26.022 -6.159 1.468 1.00 50.31 186 ALA A CA 1
ATOM 1486 C C . ALA A 1 186 ? 26.485 -4.781 0.946 1.00 50.31 186 ALA A C 1
ATOM 1488 O O . ALA A 1 186 ? 26.089 -3.759 1.505 1.00 50.31 186 ALA A O 1
ATOM 1489 N N . GLU A 1 187 ? 27.258 -4.746 -0.144 1.00 45.69 187 GLU A N 1
ATOM 1490 C CA . GLU A 1 187 ? 27.692 -3.510 -0.807 1.00 45.69 187 GLU A CA 1
ATOM 1491 C C . GLU A 1 187 ? 26.581 -2.857 -1.653 1.00 45.69 187 GLU A C 1
ATOM 1493 O O . GLU A 1 187 ? 26.579 -1.642 -1.813 1.00 45.69 187 GLU A O 1
ATOM 1498 N N . SER A 1 188 ? 25.582 -3.602 -2.148 1.00 51.84 188 SER A N 1
ATOM 1499 C CA . SER A 1 188 ? 24.453 -3.050 -2.916 1.00 51.84 188 SER A CA 1
ATOM 1500 C C . SER A 1 188 ? 23.274 -2.602 -2.048 1.00 51.84 188 SER A C 1
ATOM 1502 O O . SER A 1 188 ? 22.463 -1.792 -2.498 1.00 51.84 188 SER A O 1
ATOM 1504 N N . LEU A 1 189 ? 23.166 -3.058 -0.795 1.00 50.69 189 LEU A N 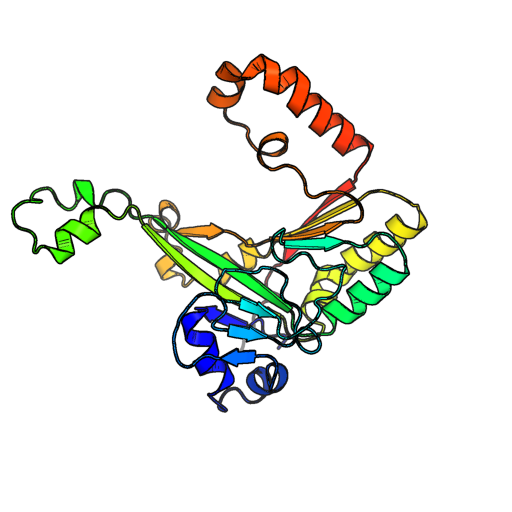1
ATOM 1505 C CA . LEU A 1 189 ? 22.111 -2.622 0.136 1.00 50.69 189 LEU A CA 1
ATOM 1506 C C . LEU A 1 189 ? 22.284 -1.176 0.632 1.00 50.69 189 LEU A C 1
ATOM 1508 O O . LEU A 1 189 ? 21.284 -0.540 0.972 1.00 50.69 189 LEU A O 1
ATOM 1512 N N . GLU A 1 190 ? 23.505 -0.626 0.630 1.00 55.69 190 GLU A N 1
ATOM 1513 C CA . GLU A 1 190 ? 23.711 0.824 0.805 1.00 55.69 190 GLU A CA 1
ATOM 1514 C C . GLU A 1 190 ? 23.123 1.623 -0.367 1.00 55.69 190 GLU A C 1
ATOM 1516 O O . GLU A 1 190 ? 22.716 2.775 -0.211 1.00 55.69 190 GLU A O 1
ATOM 1521 N N . PHE A 1 191 ? 23.020 0.989 -1.535 1.00 63.66 191 PHE A N 1
ATOM 1522 C CA . PHE A 1 191 ? 22.634 1.627 -2.784 1.00 63.66 191 PHE A CA 1
ATOM 1523 C C . PHE A 1 191 ? 21.207 1.297 -3.216 1.00 63.66 191 PHE A C 1
ATOM 1525 O O . PHE A 1 191 ? 20.667 1.978 -4.078 1.00 63.66 191 PHE A O 1
ATOM 1532 N N . VAL A 1 192 ? 20.534 0.314 -2.615 1.00 73.00 192 VAL A N 1
ATOM 1533 C CA . VAL A 1 192 ? 19.168 -0.068 -2.994 1.00 73.00 192 VAL A CA 1
ATOM 1534 C C . VAL A 1 192 ? 18.219 0.058 -1.811 1.00 73.00 192 VAL A C 1
ATOM 1536 O O . VAL A 1 192 ? 18.364 -0.592 -0.780 1.00 73.00 192 VAL A O 1
ATOM 1539 N N . SER A 1 193 ? 17.176 0.871 -1.976 1.00 80.31 193 SER A N 1
ATOM 1540 C CA . SER A 1 193 ? 16.155 1.074 -0.947 1.00 80.31 193 SER A CA 1
ATOM 1541 C C . SER A 1 193 ? 14.742 0.987 -1.513 1.00 80.31 193 SER A C 1
ATOM 1543 O O . SER A 1 193 ? 14.454 1.426 -2.624 1.00 80.31 193 SER A O 1
ATOM 1545 N N . TRP A 1 194 ? 13.843 0.393 -0.729 1.00 86.44 194 TRP A N 1
ATOM 1546 C CA . TRP A 1 194 ? 12.427 0.288 -1.064 1.00 86.44 194 TRP A CA 1
ATOM 1547 C C . TRP A 1 194 ? 11.619 1.387 -0.373 1.00 86.44 194 TRP A C 1
ATOM 1549 O O . TRP A 1 194 ? 11.667 1.542 0.851 1.00 86.44 194 TRP A O 1
ATOM 1559 N N . HIS A 1 195 ? 10.836 2.103 -1.170 1.00 87.88 195 HIS A N 1
ATOM 1560 C CA . HIS A 1 195 ? 9.912 3.154 -0.768 1.00 87.88 195 HIS A CA 1
ATOM 1561 C C . HIS A 1 195 ? 8.481 2.788 -1.176 1.00 87.88 195 HIS A C 1
ATOM 1563 O O . HIS A 1 195 ? 8.257 1.878 -1.974 1.00 87.88 195 HIS A O 1
ATOM 1569 N N . ASN A 1 196 ? 7.496 3.500 -0.618 1.00 89.38 196 ASN A N 1
ATOM 1570 C CA . ASN A 1 196 ? 6.073 3.284 -0.917 1.00 89.38 196 ASN A CA 1
ATOM 1571 C C . ASN A 1 196 ? 5.587 1.846 -0.638 1.00 89.38 196 ASN A C 1
ATOM 1573 O O . ASN A 1 196 ? 4.617 1.373 -1.217 1.00 89.38 196 ASN A O 1
ATOM 1577 N N . THR A 1 197 ? 6.236 1.151 0.299 1.00 91.00 197 THR A N 1
ATOM 1578 C CA . THR A 1 197 ? 5.963 -0.255 0.636 1.00 91.00 197 THR A CA 1
ATOM 1579 C C . THR A 1 197 ? 4.875 -0.438 1.686 1.00 91.00 197 THR A C 1
ATOM 1581 O O . THR A 1 197 ? 4.771 -1.506 2.278 1.00 91.00 197 THR A O 1
ATOM 1584 N N . SER A 1 198 ? 4.093 0.586 2.013 1.00 92.62 198 SER A N 1
ATOM 1585 C CA . SER A 1 198 ? 3.087 0.440 3.059 1.00 92.62 198 SER A CA 1
ATOM 1586 C C . SER A 1 198 ? 1.826 1.215 2.765 1.00 92.62 198 SER A C 1
ATOM 1588 O O . SER A 1 198 ? 1.876 2.286 2.171 1.00 92.62 198 SER A O 1
ATOM 1590 N N . PHE A 1 199 ? 0.719 0.689 3.268 1.00 93.94 199 PHE A N 1
ATOM 1591 C CA . PHE A 1 199 ? -0.569 1.360 3.291 1.00 93.94 199 PHE A CA 1
ATOM 1592 C C . PHE A 1 199 ? -1.147 1.339 4.710 1.00 93.94 199 PHE A C 1
ATOM 1594 O O . PHE A 1 199 ? -0.667 0.620 5.592 1.00 93.94 199 PHE A O 1
ATOM 1601 N N . TRP A 1 200 ? -2.163 2.161 4.954 1.00 94.50 200 TRP A N 1
ATOM 1602 C CA . TRP A 1 200 ? -2.746 2.364 6.278 1.00 94.50 200 TRP A CA 1
ATOM 1603 C C . TRP A 1 200 ? -4.233 2.025 6.291 1.00 94.50 200 TRP A C 1
ATOM 1605 O O . TRP A 1 200 ? -4.980 2.507 5.450 1.00 94.50 200 TRP A O 1
ATOM 1615 N N . LEU A 1 201 ? -4.675 1.258 7.286 1.00 95.19 201 LEU A N 1
ATOM 1616 C CA . LEU A 1 201 ? -6.087 1.058 7.623 1.00 95.19 201 LEU A CA 1
ATOM 1617 C C . LEU A 1 201 ? -6.398 1.893 8.868 1.00 95.19 201 LEU A C 1
ATOM 1619 O O . LEU A 1 201 ? -5.778 1.681 9.914 1.00 95.19 201 LEU A O 1
ATOM 1623 N N . THR A 1 202 ? -7.323 2.850 8.803 1.00 95.50 202 THR A N 1
ATOM 1624 C CA . THR A 1 202 ? -7.559 3.750 9.946 1.00 95.50 202 THR A CA 1
ATOM 1625 C C . THR A 1 202 ? -8.968 4.335 9.991 1.00 95.50 202 THR A C 1
ATOM 1627 O O . THR A 1 202 ? -9.560 4.652 8.966 1.00 95.50 202 THR A O 1
ATOM 1630 N N . ASN A 1 203 ? -9.498 4.545 11.196 1.00 94.31 203 ASN A N 1
ATOM 1631 C CA . ASN A 1 203 ? -10.669 5.402 11.434 1.00 94.31 203 ASN A CA 1
ATOM 1632 C C . ASN A 1 203 ? -10.287 6.815 11.913 1.00 94.31 203 ASN A C 1
ATOM 1634 O O . ASN A 1 203 ? -11.154 7.606 12.284 1.00 94.31 203 ASN A O 1
ATOM 1638 N N . HIS A 1 204 ? -8.990 7.118 11.931 1.00 90.50 204 HIS A N 1
ATOM 1639 C CA . HIS A 1 204 ? -8.415 8.371 12.392 1.00 90.50 204 HIS A CA 1
ATOM 1640 C C . HIS A 1 204 ? -7.541 8.980 11.286 1.00 90.50 204 HIS A C 1
ATOM 1642 O O . HIS A 1 204 ? -8.013 9.167 10.167 1.00 90.50 204 HIS A O 1
ATOM 1648 N N . CYS A 1 205 ? -6.289 9.328 11.587 1.00 85.75 205 CYS A N 1
ATOM 1649 C CA . CYS A 1 205 ? -5.341 9.882 10.635 1.00 85.75 205 CYS A CA 1
ATOM 1650 C C . CYS A 1 205 ? -4.044 9.068 10.596 1.00 85.75 205 CYS A C 1
ATOM 1652 O O . CYS A 1 205 ? -3.559 8.566 11.620 1.00 85.75 205 CYS A O 1
ATOM 1654 N N . LYS A 1 206 ? -3.453 9.003 9.398 1.00 87.81 206 LYS A N 1
ATOM 1655 C CA . LYS A 1 206 ? -2.078 8.544 9.186 1.00 87.81 206 LYS A CA 1
ATOM 1656 C C . LYS A 1 206 ? -1.124 9.367 10.072 1.00 87.81 206 LYS A C 1
ATOM 1658 O O . LYS A 1 206 ? -1.304 10.584 10.172 1.00 87.81 206 LYS A O 1
ATOM 1663 N N . PRO A 1 207 ? -0.132 8.740 10.728 1.00 85.06 207 PRO A N 1
ATOM 1664 C CA . PRO A 1 207 ? 0.836 9.470 11.536 1.00 85.06 207 PRO A CA 1
ATOM 1665 C C . PRO A 1 207 ? 1.621 10.454 10.666 1.00 85.06 207 PRO A C 1
ATOM 1667 O O . PRO A 1 207 ? 2.071 10.110 9.572 1.00 85.06 207 PRO A O 1
ATOM 1670 N N . HIS A 1 208 ? 1.813 11.676 11.162 1.00 82.44 208 HIS A N 1
ATOM 1671 C CA . HIS A 1 208 ? 2.630 12.667 10.470 1.00 82.44 208 HIS A CA 1
ATOM 1672 C C . HIS A 1 208 ? 4.101 12.254 10.554 1.00 82.44 208 HIS A C 1
ATOM 1674 O O . HIS A 1 208 ? 4.664 12.186 11.650 1.00 82.44 208 HIS A O 1
ATOM 1680 N N . HIS A 1 209 ? 4.726 11.957 9.409 1.00 76.56 209 HIS A N 1
ATOM 1681 C CA . HIS A 1 209 ? 6.019 11.270 9.396 1.00 76.56 209 HIS A CA 1
ATOM 1682 C C . HIS A 1 209 ? 7.115 12.070 10.120 1.00 76.56 209 HIS A C 1
ATOM 1684 O O . HIS A 1 209 ? 7.814 11.521 10.973 1.00 76.56 209 HIS A O 1
ATOM 1690 N N . SER A 1 210 ? 7.184 13.385 9.877 1.00 73.75 210 SER A N 1
ATOM 1691 C CA . SER A 1 210 ? 8.162 14.269 10.525 1.00 73.75 210 SER A CA 1
ATOM 1692 C C . SER A 1 210 ? 7.983 14.380 12.041 1.00 73.75 210 SER A C 1
ATOM 1694 O O . SER A 1 210 ? 8.964 14.469 12.771 1.00 73.75 210 SER A O 1
ATOM 1696 N N . LEU A 1 211 ? 6.741 14.324 12.533 1.00 74.56 211 LEU A N 1
ATOM 1697 C CA . LEU A 1 211 ? 6.454 14.446 13.962 1.00 74.56 211 LEU A CA 1
ATOM 1698 C C . LEU A 1 211 ? 6.677 13.121 14.691 1.00 74.56 211 LEU A C 1
ATOM 1700 O O . LEU A 1 211 ? 7.092 13.130 15.845 1.00 74.56 211 LEU A O 1
ATOM 1704 N N . MET A 1 212 ? 6.435 11.979 14.041 1.00 74.50 212 MET A N 1
ATOM 1705 C CA . MET A 1 212 ? 6.574 10.657 14.663 1.00 74.50 212 MET A CA 1
ATOM 1706 C C . MET A 1 212 ? 7.980 10.056 14.572 1.00 74.50 212 MET A C 1
ATOM 1708 O O . MET A 1 212 ? 8.413 9.46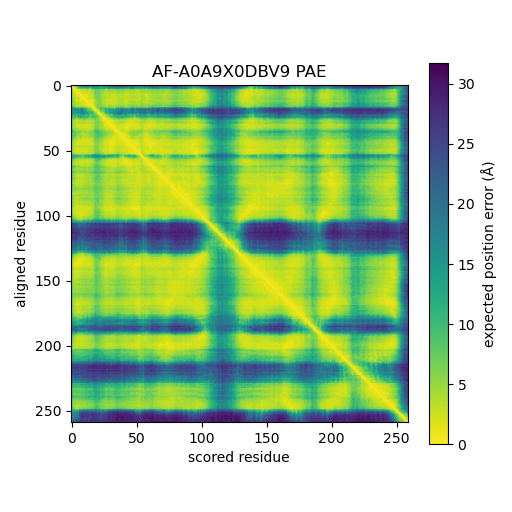2 15.554 1.00 74.50 212 MET A O 1
ATOM 1712 N N . TYR A 1 213 ? 8.680 10.183 13.438 1.00 69.44 213 TYR A N 1
ATOM 1713 C CA . TYR A 1 213 ? 9.819 9.300 13.130 1.00 69.44 213 TYR A CA 1
ATOM 1714 C C . TYR A 1 213 ? 11.168 9.997 12.942 1.00 69.44 213 TYR A C 1
ATOM 1716 O O . TYR A 1 213 ? 12.192 9.320 12.908 1.00 69.44 213 TYR A O 1
ATOM 1724 N N . VAL A 1 214 ? 11.211 11.327 12.841 1.00 65.44 214 VAL A N 1
ATOM 1725 C CA . VAL A 1 214 ? 12.493 12.038 12.770 1.00 65.44 214 VAL A CA 1
ATOM 1726 C C . VAL A 1 214 ? 13.146 11.981 14.152 1.00 65.44 214 VAL A C 1
ATOM 1728 O O . VAL A 1 214 ? 12.679 12.615 15.087 1.00 65.44 214 VAL A O 1
ATOM 1731 N N . ASN A 1 215 ? 14.213 11.198 14.296 1.00 56.75 215 ASN A N 1
ATOM 1732 C CA . ASN A 1 215 ? 14.989 11.023 15.533 1.00 56.75 215 ASN A CA 1
ATOM 1733 C C . ASN A 1 215 ? 16.470 11.401 15.309 1.00 56.75 215 ASN A C 1
ATOM 1735 O O . ASN A 1 215 ? 17.372 10.683 15.718 1.00 56.75 215 ASN A O 1
ATOM 1739 N N . GLY A 1 216 ? 16.747 12.512 14.618 1.00 55.34 216 GLY A N 1
ATOM 1740 C CA . GLY A 1 216 ? 18.122 12.981 14.396 1.00 55.34 216 GLY A CA 1
ATOM 1741 C C . GLY A 1 216 ? 18.559 13.996 15.452 1.00 55.34 216 GLY A C 1
ATOM 1742 O O . GLY A 1 216 ? 17.946 15.052 15.542 1.00 55.34 216 GLY A O 1
ATOM 1743 N N . PHE A 1 217 ? 19.621 13.725 16.216 1.00 53.12 217 PHE A N 1
ATOM 1744 C CA . PHE A 1 217 ? 20.173 14.629 17.246 1.00 53.12 217 PHE A CA 1
ATOM 1745 C C . PHE A 1 217 ? 20.362 16.080 16.741 1.00 53.12 217 PHE A C 1
ATOM 1747 O O . PHE A 1 217 ? 19.979 17.031 17.417 1.00 53.12 217 PHE A O 1
ATOM 1754 N N . LEU A 1 218 ? 20.823 16.244 15.494 1.00 54.28 218 LEU A N 1
ATOM 1755 C CA . LEU A 1 218 ? 20.951 17.534 14.796 1.00 54.28 218 LEU A CA 1
ATOM 1756 C C . LEU A 1 218 ? 19.605 18.224 14.491 1.00 54.28 218 LEU A C 1
ATOM 1758 O O . LEU A 1 218 ? 19.513 19.446 14.562 1.00 54.28 218 LEU A O 1
ATOM 1762 N N . PHE A 1 219 ? 18.547 17.459 14.204 1.00 56.56 219 PHE A N 1
ATOM 1763 C CA . PHE A 1 219 ? 17.194 17.987 13.986 1.00 56.56 219 PHE A CA 1
ATOM 1764 C C . PHE A 1 219 ? 16.581 18.501 15.298 1.00 56.56 219 PHE A C 1
ATOM 1766 O O . PHE A 1 219 ? 15.940 19.547 15.316 1.00 56.56 219 PHE A O 1
ATOM 1773 N N . TRP A 1 220 ? 16.820 17.798 16.411 1.00 56.47 220 TRP A N 1
ATOM 1774 C CA . TRP A 1 220 ? 16.295 18.158 17.733 1.00 56.47 220 TRP A CA 1
ATOM 1775 C C . TRP A 1 220 ? 17.075 19.300 18.404 1.00 56.47 220 TRP A C 1
ATOM 1777 O O . TRP A 1 220 ? 16.473 20.053 19.162 1.00 56.47 220 TRP A O 1
ATOM 1787 N N . ALA A 1 221 ? 18.363 19.489 18.092 1.00 60.94 221 ALA A N 1
ATOM 1788 C CA . ALA A 1 221 ? 19.161 20.605 18.612 1.00 60.94 221 ALA A CA 1
ATOM 1789 C C . ALA A 1 221 ? 18.788 21.961 17.978 1.00 60.94 221 ALA A C 1
ATOM 1791 O O . ALA A 1 221 ? 18.687 22.961 18.683 1.00 60.94 221 ALA A O 1
ATOM 1792 N N . VAL A 1 222 ? 18.529 21.999 16.664 1.00 63.88 222 VAL A N 1
ATOM 1793 C CA . VAL A 1 222 ? 18.174 23.240 15.943 1.00 63.88 222 VAL A CA 1
ATOM 1794 C C . VAL A 1 222 ? 16.680 23.576 16.066 1.00 63.88 222 VAL A C 1
ATOM 1796 O O . VAL A 1 222 ? 16.304 24.745 16.064 1.00 63.88 222 VAL A O 1
ATOM 1799 N N . LEU A 1 223 ? 15.814 22.567 16.218 1.00 64.19 223 LEU A N 1
ATOM 1800 C CA . LEU A 1 223 ? 14.356 22.736 16.308 1.00 64.19 223 LEU A CA 1
ATOM 1801 C C . LEU A 1 223 ? 13.794 22.430 17.701 1.00 64.19 223 LEU A C 1
ATOM 1803 O O . LEU A 1 223 ? 12.598 22.166 17.817 1.00 64.19 223 LEU A O 1
ATOM 1807 N N . PHE A 1 224 ? 14.619 22.475 18.753 1.00 63.31 224 PHE A N 1
ATOM 1808 C CA . PHE A 1 224 ? 14.247 22.145 20.138 1.00 63.31 224 PHE A CA 1
ATOM 1809 C C . PHE A 1 224 ? 12.884 22.720 20.601 1.00 63.31 224 PHE A C 1
ATOM 1811 O O . PHE A 1 224 ? 12.108 21.990 21.223 1.00 63.31 224 PHE A O 1
ATOM 1818 N N . PRO A 1 225 ? 12.488 23.959 20.234 1.00 65.31 225 PRO A N 1
ATOM 1819 C CA . PRO A 1 225 ? 11.149 24.460 20.552 1.00 65.31 225 PRO A CA 1
ATOM 1820 C C . PRO A 1 225 ? 10.025 23.696 19.823 1.00 65.31 225 PRO A C 1
ATOM 1822 O O . PRO A 1 225 ? 9.076 23.229 20.445 1.00 65.31 225 PRO A O 1
ATOM 1825 N N . LEU A 1 226 ? 10.127 23.495 18.506 1.00 64.25 226 LEU A N 1
ATOM 1826 C CA . LEU A 1 226 ? 9.150 22.724 17.711 1.00 64.25 226 LEU A CA 1
ATOM 1827 C C . LEU A 1 226 ? 9.040 21.272 18.194 1.00 64.25 226 LEU A C 1
ATOM 1829 O O . LEU A 1 226 ? 7.970 20.671 18.276 1.00 64.25 226 LEU A O 1
ATOM 1833 N N . SER A 1 227 ? 10.182 20.726 18.555 1.00 63.91 227 SER A N 1
ATOM 1834 C CA . SER A 1 227 ? 10.368 19.426 19.161 1.00 63.91 227 SER A CA 1
ATOM 1835 C C . SER A 1 227 ? 9.510 19.225 20.425 1.00 63.91 227 SER A C 1
ATOM 1837 O O . SER A 1 227 ? 8.736 18.263 20.506 1.00 63.91 227 SER A O 1
ATOM 1839 N N . LEU A 1 228 ? 9.619 20.138 21.392 1.00 69.25 228 LEU A N 1
ATOM 1840 C CA . LEU A 1 228 ? 8.992 20.013 22.706 1.00 69.25 228 LEU A CA 1
ATOM 1841 C C . LEU A 1 228 ? 7.543 20.512 22.720 1.00 69.25 228 LEU A C 1
ATOM 1843 O O . LEU A 1 228 ? 6.716 19.942 23.425 1.00 69.25 228 LEU A O 1
ATOM 1847 N N . PHE A 1 229 ? 7.216 21.531 21.920 1.00 77.31 229 PHE A N 1
ATOM 1848 C CA . PHE A 1 229 ? 5.886 22.153 21.911 1.00 77.31 229 PHE A CA 1
ATOM 1849 C C . PHE A 1 229 ? 4.937 21.600 20.841 1.00 77.31 229 PHE A C 1
ATOM 1851 O O . PHE A 1 229 ? 3.728 21.771 20.965 1.00 77.31 229 PHE A O 1
ATOM 1858 N N . VAL A 1 230 ? 5.443 20.916 19.809 1.00 78.81 230 VAL A N 1
ATOM 1859 C CA . VAL A 1 230 ? 4.606 20.370 18.724 1.00 78.81 230 VAL A CA 1
ATOM 1860 C C . VAL A 1 230 ? 4.728 18.853 18.646 1.00 78.81 230 VAL A C 1
ATOM 1862 O O . VAL A 1 230 ? 3.728 18.143 18.759 1.00 78.81 230 VAL A O 1
ATOM 1865 N N . ALA A 1 231 ? 5.943 18.324 18.490 1.00 79.50 231 ALA A N 1
ATOM 1866 C CA . ALA A 1 231 ? 6.121 16.896 18.237 1.00 79.50 231 ALA A CA 1
ATOM 1867 C C . ALA A 1 231 ? 5.846 16.026 19.475 1.00 79.50 231 ALA A C 1
ATOM 1869 O O . ALA A 1 231 ? 5.159 15.009 19.363 1.00 79.50 231 ALA A O 1
ATOM 1870 N N . LEU A 1 232 ? 6.333 16.417 20.658 1.00 81.00 232 LEU A N 1
ATOM 1871 C CA . LEU A 1 232 ? 6.092 15.669 21.896 1.00 81.00 232 LEU A CA 1
ATOM 1872 C C . LEU A 1 232 ? 4.595 15.641 22.291 1.00 81.00 232 LEU A C 1
ATOM 1874 O O . LEU A 1 232 ? 4.076 14.534 22.479 1.00 81.00 232 LEU A O 1
ATOM 1878 N N . PRO A 1 233 ? 3.857 16.773 22.333 1.00 86.69 233 PRO A N 1
ATOM 1879 C CA . PRO A 1 233 ? 2.416 16.769 22.583 1.00 86.69 233 PRO A CA 1
ATOM 1880 C C . PRO A 1 233 ? 1.648 15.951 21.548 1.00 86.69 233 PRO A C 1
ATOM 1882 O O . PRO A 1 233 ? 0.749 15.195 21.915 1.00 86.69 233 PRO A O 1
ATOM 1885 N N . TYR A 1 234 ? 2.034 16.030 20.270 1.00 86.62 234 TYR A N 1
ATOM 1886 C CA . TYR A 1 234 ? 1.445 15.211 19.213 1.00 86.62 234 TYR A CA 1
ATOM 1887 C C . TYR A 1 234 ? 1.630 13.710 19.482 1.00 86.62 234 TYR A C 1
ATOM 1889 O O . TYR A 1 234 ? 0.655 12.957 19.452 1.00 86.62 234 TYR A O 1
ATOM 1897 N N . ARG A 1 235 ? 2.859 13.267 19.788 1.00 85.81 235 ARG A N 1
ATOM 1898 C CA . ARG A 1 235 ? 3.173 11.856 20.085 1.00 85.81 235 ARG A CA 1
ATOM 1899 C C . ARG A 1 235 ? 2.400 11.348 21.303 1.00 85.81 235 ARG A C 1
ATOM 1901 O O . ARG A 1 235 ? 1.826 10.263 21.239 1.00 85.81 235 ARG A O 1
ATOM 1908 N N . LEU A 1 236 ? 2.364 12.127 22.386 1.00 87.50 236 LEU A N 1
ATOM 1909 C CA . LEU A 1 236 ? 1.643 11.778 23.616 1.00 87.50 236 LEU A CA 1
ATOM 1910 C C . LEU A 1 236 ? 0.138 11.675 23.368 1.00 87.50 236 LEU A C 1
ATOM 1912 O O . LEU A 1 236 ? -0.466 10.644 23.654 1.00 87.50 236 LEU A O 1
ATOM 1916 N N . THR A 1 237 ? -0.447 12.710 22.764 1.00 88.88 237 THR A N 1
ATOM 1917 C CA . THR A 1 237 ? -1.876 12.750 22.432 1.00 88.88 237 THR A CA 1
ATOM 1918 C C . THR A 1 237 ? -2.258 11.575 21.542 1.00 88.88 237 THR A C 1
ATOM 1920 O O . T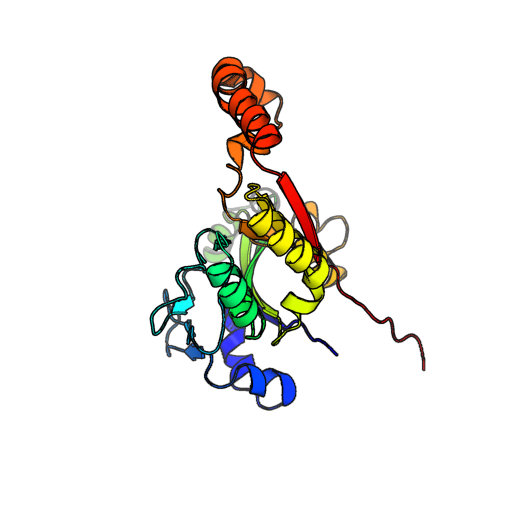HR A 1 237 ? -3.254 10.900 21.794 1.00 88.88 237 THR A O 1
ATOM 1923 N N . ARG A 1 238 ? -1.442 11.273 20.527 1.00 90.31 238 ARG A N 1
ATOM 1924 C CA . ARG A 1 238 ? -1.677 10.137 19.636 1.00 90.31 238 ARG A CA 1
ATOM 1925 C C . ARG A 1 238 ? -1.613 8.811 20.383 1.00 90.31 238 ARG A C 1
ATOM 1927 O O . ARG A 1 238 ? -2.521 8.010 20.217 1.00 90.31 238 ARG A O 1
ATOM 1934 N N . ARG A 1 239 ? -0.606 8.607 21.237 1.00 87.81 239 ARG A N 1
ATOM 1935 C CA . ARG A 1 239 ? -0.451 7.377 22.027 1.00 87.81 239 ARG A CA 1
ATOM 1936 C C . ARG A 1 239 ? -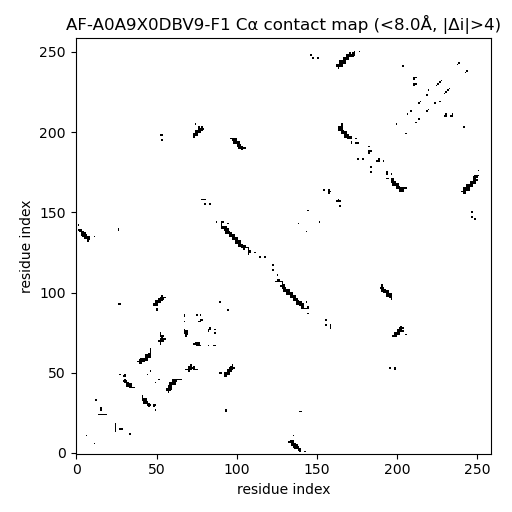1.630 7.128 22.970 1.00 87.81 239 ARG A C 1
ATOM 1938 O O . ARG A 1 239 ? -1.967 5.976 23.213 1.00 87.81 239 ARG A O 1
ATOM 1945 N N . ILE A 1 240 ? -2.244 8.190 23.493 1.00 88.69 240 ILE A N 1
ATOM 1946 C CA . ILE A 1 240 ? -3.428 8.101 24.360 1.00 88.69 240 ILE A CA 1
ATOM 1947 C C . ILE A 1 240 ? -4.691 7.842 23.533 1.00 88.69 240 ILE A C 1
ATOM 1949 O O . ILE A 1 240 ? -5.518 7.011 23.900 1.00 88.69 240 ILE A O 1
ATOM 1953 N N . LEU A 1 241 ? -4.864 8.571 22.428 1.00 89.81 241 LEU A N 1
ATOM 1954 C CA . LEU A 1 241 ? -6.130 8.595 21.697 1.00 89.81 241 LEU A CA 1
ATOM 1955 C C . LEU A 1 241 ? -6.246 7.527 20.615 1.00 89.81 241 LEU A C 1
ATOM 1957 O O . LEU A 1 241 ? -7.370 7.224 20.229 1.00 89.81 241 LEU A O 1
ATOM 1961 N N . CYS A 1 242 ? -5.138 7.014 20.082 1.00 91.75 242 CYS A N 1
ATOM 1962 C CA . CYS A 1 242 ? -5.107 6.148 18.912 1.00 91.75 242 CYS A CA 1
ATOM 1963 C C . CYS A 1 242 ? -4.163 4.967 19.122 1.00 91.75 242 CYS A C 1
ATOM 1965 O O . CYS A 1 242 ? -2.983 5.130 19.424 1.00 91.75 242 CYS A O 1
ATOM 1967 N N . GLU A 1 243 ? -4.669 3.763 18.878 1.00 90.69 243 GLU A N 1
ATOM 1968 C CA . GLU A 1 243 ? -3.840 2.567 18.900 1.00 90.69 243 GLU A CA 1
ATOM 1969 C C . GLU A 1 243 ? -3.158 2.383 17.539 1.00 90.69 243 GLU A C 1
ATOM 1971 O O . GLU A 1 243 ? -3.771 1.918 16.566 1.00 90.69 243 GLU A O 1
ATOM 1976 N N . ASP A 1 244 ? -1.890 2.783 17.473 1.00 89.31 244 ASP A N 1
ATOM 1977 C CA . ASP A 1 244 ? -1.017 2.525 16.334 1.00 89.31 244 ASP A CA 1
ATOM 1978 C C . ASP A 1 244 ? -0.512 1.080 16.368 1.00 89.31 244 ASP A C 1
ATOM 1980 O O . ASP A 1 244 ? 0.088 0.632 17.343 1.00 89.31 244 ASP A O 1
ATOM 1984 N N . THR A 1 245 ? -0.733 0.346 15.281 1.00 90.62 245 THR A N 1
ATOM 1985 C CA . THR A 1 245 ? -0.261 -1.036 15.128 1.00 90.62 245 THR A CA 1
ATOM 1986 C C . THR A 1 245 ? 0.452 -1.208 13.797 1.00 90.62 245 THR A C 1
ATOM 1988 O O . THR A 1 245 ? 0.212 -0.470 12.839 1.00 90.62 245 THR A O 1
ATOM 1991 N N . HIS A 1 246 ? 1.355 -2.181 13.741 1.00 91.81 246 HIS A N 1
ATOM 1992 C CA . HIS A 1 246 ? 2.163 -2.459 12.565 1.00 91.81 246 HIS A CA 1
ATOM 1993 C C . HIS A 1 246 ? 2.064 -3.938 12.204 1.00 91.81 246 HIS A C 1
ATOM 1995 O O . HIS A 1 246 ? 2.308 -4.801 13.043 1.00 91.81 246 HIS A O 1
ATOM 2001 N N . VAL A 1 247 ? 1.704 -4.212 10.955 1.00 90.69 247 VAL A N 1
ATOM 2002 C CA . VAL A 1 247 ? 1.600 -5.549 10.377 1.00 90.69 247 VAL A CA 1
ATOM 2003 C C . VAL A 1 247 ? 2.650 -5.645 9.286 1.00 90.69 247 VAL A C 1
ATOM 2005 O O . VAL A 1 247 ? 2.580 -4.915 8.300 1.00 90.69 247 VAL A O 1
ATOM 2008 N N . ARG A 1 248 ? 3.620 -6.539 9.464 1.00 89.12 248 ARG A N 1
ATOM 2009 C CA . ARG A 1 248 ? 4.587 -6.875 8.419 1.00 89.12 248 ARG A CA 1
ATOM 2010 C C . ARG A 1 248 ? 4.039 -8.052 7.627 1.00 89.12 248 ARG A C 1
ATOM 2012 O O . ARG A 1 248 ? 3.641 -9.052 8.217 1.00 89.12 248 ARG A O 1
ATOM 2019 N N . LEU A 1 249 ? 3.962 -7.898 6.312 1.00 85.94 249 LEU A N 1
ATOM 2020 C CA . LEU A 1 249 ? 3.602 -8.980 5.413 1.00 85.94 249 LEU A CA 1
ATOM 2021 C C . LEU A 1 249 ? 4.870 -9.719 5.003 1.00 85.94 249 LEU A C 1
ATOM 2023 O O . LEU A 1 249 ? 5.732 -9.165 4.324 1.00 85.94 249 LEU A O 1
ATOM 2027 N N . GLU A 1 250 ? 4.946 -10.974 5.416 1.00 77.44 250 GLU A N 1
ATOM 2028 C CA . GLU A 1 250 ? 5.992 -11.914 5.027 1.00 77.44 250 GLU A CA 1
ATOM 2029 C C . GLU A 1 250 ? 5.487 -12.768 3.852 1.00 77.44 250 GLU A C 1
ATOM 2031 O O . GLU A 1 250 ? 4.266 -12.923 3.638 1.00 77.44 250 GLU A O 1
ATOM 2036 N N . ASN A 1 251 ? 6.401 -13.301 3.042 1.00 61.78 251 ASN A N 1
ATOM 2037 C CA . ASN A 1 251 ? 6.030 -14.370 2.130 1.00 61.78 251 ASN A CA 1
ATOM 2038 C C . ASN A 1 251 ? 5.811 -15.646 2.939 1.00 61.78 251 ASN A C 1
ATOM 2040 O O . ASN A 1 251 ? 6.679 -16.085 3.683 1.00 61.78 251 ASN A O 1
ATOM 2044 N N . CYS A 1 252 ? 4.652 -16.282 2.763 1.00 41.06 252 CYS A N 1
ATOM 2045 C CA . CYS A 1 252 ? 4.541 -17.698 3.080 1.00 41.06 252 CYS A CA 1
ATOM 2046 C C . CYS A 1 252 ? 5.262 -18.441 1.956 1.00 41.06 252 CYS A C 1
ATOM 2048 O O . CYS A 1 252 ? 4.632 -18.880 0.996 1.00 41.06 252 CYS A O 1
ATOM 2050 N N . ALA A 1 253 ? 6.588 -18.513 2.035 1.00 34.47 253 ALA A N 1
ATOM 2051 C CA . ALA A 1 253 ? 7.300 -19.577 1.364 1.00 34.47 253 ALA A CA 1
ATOM 2052 C C . ALA A 1 253 ? 6.910 -20.867 2.096 1.00 34.47 253 ALA A C 1
ATOM 2054 O O . ALA A 1 253 ? 7.471 -21.199 3.137 1.00 34.47 253 ALA A O 1
ATOM 2055 N N . GLU A 1 254 ? 5.921 -21.596 1.577 1.00 29.70 254 GLU A N 1
ATOM 2056 C CA . GLU A 1 254 ? 6.022 -23.046 1.687 1.00 29.70 254 GLU A CA 1
ATOM 2057 C C . GLU A 1 254 ? 7.261 -23.415 0.878 1.00 29.70 254 GLU A C 1
ATOM 2059 O O . GLU A 1 254 ? 7.260 -23.441 -0.352 1.00 29.70 254 GLU A O 1
ATOM 2064 N N . VAL A 1 255 ? 8.361 -23.577 1.609 1.00 30.53 255 VAL A N 1
ATOM 2065 C CA . VAL A 1 255 ? 9.569 -24.231 1.141 1.00 30.53 255 VAL A CA 1
ATOM 2066 C C . VAL A 1 255 ? 9.148 -25.642 0.743 1.00 30.53 255 VAL A C 1
ATOM 2068 O O . VAL A 1 255 ? 9.061 -26.534 1.584 1.00 30.53 255 VAL A O 1
ATOM 2071 N N . HIS A 1 256 ? 8.867 -25.859 -0.540 1.00 26.36 256 HIS A N 1
ATOM 2072 C CA . HIS A 1 256 ? 8.963 -27.196 -1.103 1.00 26.36 256 HIS A CA 1
ATOM 2073 C C . HIS A 1 256 ? 10.450 -27.527 -1.229 1.00 26.36 256 HIS A C 1
ATOM 2075 O O . HIS A 1 256 ? 11.075 -27.342 -2.268 1.00 26.36 256 HIS A O 1
ATOM 2081 N N . CYS A 1 257 ? 11.020 -27.990 -0.118 1.00 27.83 257 CYS A N 1
ATOM 2082 C CA . CYS A 1 257 ? 12.092 -28.966 -0.176 1.00 27.83 257 CYS A CA 1
ATOM 2083 C C . CYS A 1 257 ? 11.462 -30.312 -0.564 1.00 27.83 257 CYS A C 1
ATOM 2085 O O . CYS A 1 257 ? 10.540 -30.772 0.109 1.00 27.83 257 CYS A O 1
ATOM 2087 N N . GLY A 1 258 ? 11.992 -30.938 -1.614 1.00 27.05 258 GLY A N 1
ATOM 2088 C CA . GLY A 1 258 ? 11.639 -32.285 -2.076 1.00 27.05 258 GLY A CA 1
ATOM 2089 C C . GLY A 1 258 ? 10.836 -32.241 -3.381 1.00 27.05 258 GLY A C 1
ATOM 2090 O O . GLY A 1 258 ? 9.769 -31.639 -3.408 1.00 27.05 258 GLY A O 1
ATOM 2091 N N . SER A 1 259 ? 11.291 -32.826 -4.489 1.00 29.38 259 SER A N 1
ATOM 2092 C CA . SER A 1 259 ? 12.262 -33.916 -4.677 1.00 29.38 259 SER A CA 1
ATOM 2093 C C . SER A 1 259 ? 12.977 -33.779 -6.014 1.00 29.38 259 SER A C 1
ATOM 2095 O O . SER A 1 259 ? 12.322 -33.304 -6.967 1.00 29.38 259 SER A O 1
#

Radius of gyration: 21.36 Å; Cα contacts (8 Å, |Δi|>4): 402; chains: 1; bounding box: 59×58×51 Å

pLDDT: mean 78.95, std 16.71, range [26.36, 95.5]

Mean predicted aligned error: 10.07 Å